Protein AF-Q7PRI3-F1 (afdb_monomer_lite)

pLDDT: mean 85.86, std 11.94, range [45.03, 97.94]

Foldseek 3Di:
DLPVQEQWADQAQFWIWGNDPDDPPPTDIDGHDPCQRGWADDDRYIDGHNDYDPPCPPDSQPNGKDQQQFAAKFADQAWQQKIWGDHAGRDTTDIDGHPPQWGADPVVRDTDHDPPRDHRWHDWDAAQDFAKAARVPAQFKIFTDPNHRRRTHIDGAFVQWGWDADPPDSYIDTAHDDPDAAWAAGRGHQQWIWGWDDDPNDIDTDIDGHPPPWGQDRVVRHTD

Secondary structure (DSSP, 8-state):
---SS-SEEEEETTEEEE--TT-TT--EEEEPPTTS-EEE--SSS-EEESSPPTTT-SSTTSS---B-SSSEEEE-SS-TTEEEEESSTTSBPEEEEPPTTEEEETTTTEEEEBTTTB------PPEEEEEEEESTT-SSEEEEEEEESSPPEEEEPPTTEEEEEPTTSS-EEEEE--SSSEEEE-SS-TTEEEEEEEETTEEEEEEEEPPTT--EETTTTEE-

Sequence (224 aa):
VCDGVKQLVCDSCSTFRVCLGTVNGQDLTIACPTDQPYCNYGATTDYCSATPIPNICTDASQNAIFTCPAIGTFPDPTNCRIYHGCSSVGQTSSIYTCPTGYVFNAVLELCALENVFSRCVTLQCSGNFVGHVRYGQSLRFYGLCDGTGQAPIMYKCPNRANFAFIAGSTFGECSYLCPAQGNYPNSNDPATYFQCFWANRRLRYNLVHCPVGLTFNSRLQYCT

Structure (mmCIF, N/CA/C/O backbone):
data_AF-Q7PRI3-F1
#
_entry.id   AF-Q7PRI3-F1
#
loop_
_atom_site.group_PDB
_atom_site.id
_atom_site.type_symbol
_atom_site.label_atom_id
_atom_site.label_alt_id
_atom_site.label_comp_id
_atom_site.label_asym_id
_atom_site.label_entity_id
_atom_site.label_seq_id
_atom_site.pdbx_PDB_ins_code
_atom_site.Cartn_x
_atom_site.Cartn_y
_atom_site.Cartn_z
_atom_site.occupancy
_atom_site.B_iso_or_equiv
_atom_site.auth_seq_id
_atom_site.auth_comp_id
_atom_site.auth_asym_id
_atom_site.auth_atom_id
_atom_site.pdbx_PDB_model_num
ATOM 1 N N . VAL A 1 1 ? -10.429 18.153 1.861 1.00 58.69 1 VAL A N 1
ATOM 2 C CA . VAL A 1 1 ? -9.175 18.682 1.271 1.00 58.69 1 VAL A CA 1
ATOM 3 C C . VAL A 1 1 ? -9.248 20.195 1.327 1.00 58.69 1 VAL A C 1
ATOM 5 O O . VAL A 1 1 ? -10.344 20.709 1.153 1.00 58.69 1 VAL A O 1
ATOM 8 N N . CYS A 1 2 ? -8.143 20.887 1.612 1.00 64.31 2 CYS A N 1
ATOM 9 C CA . CYS A 1 2 ? -8.090 22.348 1.548 1.00 64.31 2 CYS A CA 1
ATOM 10 C C . CYS A 1 2 ? -8.163 22.794 0.082 1.00 64.31 2 CYS A C 1
ATOM 12 O O . CYS A 1 2 ? -7.158 22.844 -0.618 1.00 64.31 2 CYS A O 1
ATOM 14 N N . ASP A 1 3 ? -9.377 23.043 -0.395 1.00 66.69 3 ASP A N 1
ATOM 15 C CA . ASP A 1 3 ? -9.717 23.383 -1.782 1.00 66.69 3 ASP A CA 1
ATOM 16 C C . ASP A 1 3 ? -10.049 24.875 -1.964 1.00 66.69 3 ASP A C 1
ATOM 18 O O . ASP A 1 3 ? -10.514 25.294 -3.022 1.00 66.69 3 ASP A O 1
ATOM 22 N N . GLY A 1 4 ? -9.819 25.683 -0.924 1.00 64.94 4 GLY A N 1
ATOM 23 C CA . GLY A 1 4 ? -10.171 27.103 -0.888 1.00 64.94 4 GLY A CA 1
ATOM 24 C C . GLY A 1 4 ? -11.642 27.379 -0.557 1.00 64.94 4 GLY A C 1
ATOM 25 O O . GLY A 1 4 ? -12.015 28.545 -0.458 1.00 64.94 4 GLY A O 1
ATOM 26 N N . VAL A 1 5 ? -12.465 26.342 -0.353 1.00 69.88 5 VAL A N 1
ATOM 27 C CA . VAL A 1 5 ? -13.880 26.471 0.034 1.00 69.88 5 VAL A CA 1
ATOM 28 C C . VAL A 1 5 ? -14.052 26.309 1.542 1.00 69.88 5 VAL A C 1
ATOM 30 O O . VAL A 1 5 ? -14.814 27.052 2.160 1.00 69.88 5 VAL A O 1
ATOM 33 N N . LYS A 1 6 ? -13.327 25.362 2.146 1.00 71.81 6 LYS A N 1
ATOM 34 C CA . LYS A 1 6 ? -13.359 25.107 3.593 1.00 71.81 6 LYS A CA 1
ATOM 35 C C . LYS A 1 6 ? -12.169 25.728 4.319 1.00 71.81 6 LYS A C 1
ATOM 37 O O . LYS A 1 6 ? -11.035 25.633 3.860 1.00 71.81 6 LYS A O 1
ATOM 42 N N . GLN A 1 7 ? -12.440 26.320 5.483 1.00 74.19 7 GLN A N 1
ATOM 43 C CA . GLN A 1 7 ? -11.416 26.913 6.357 1.00 74.19 7 GLN A CA 1
ATOM 44 C C . GLN A 1 7 ? -10.748 25.874 7.265 1.00 74.19 7 GLN A C 1
ATOM 46 O O . GLN A 1 7 ? -9.544 25.952 7.498 1.00 74.19 7 GLN A O 1
ATOM 51 N N . LEU A 1 8 ? -11.512 24.890 7.743 1.00 80.50 8 LEU A N 1
ATOM 52 C CA . LEU A 1 8 ? -11.016 23.726 8.469 1.00 80.50 8 LEU A CA 1
ATOM 53 C C . LEU A 1 8 ? -11.501 22.464 7.766 1.00 80.50 8 LEU A C 1
ATOM 55 O O . LEU A 1 8 ? -12.660 22.383 7.344 1.00 80.50 8 LEU A O 1
ATOM 59 N N . VAL A 1 9 ? -10.618 21.479 7.664 1.00 83.69 9 VAL A N 1
ATOM 60 C CA . VAL A 1 9 ? -10.934 20.167 7.101 1.00 83.69 9 VAL A CA 1
ATOM 61 C C . VAL A 1 9 ? -10.478 19.104 8.083 1.00 83.69 9 VAL A C 1
ATOM 63 O O . VAL A 1 9 ? -9.330 19.149 8.522 1.00 83.69 9 VAL A O 1
ATOM 66 N N . CYS A 1 10 ? -11.340 18.139 8.402 1.00 80.81 10 CYS A N 1
ATOM 67 C CA . CYS A 1 10 ? -10.948 16.994 9.212 1.00 80.81 10 CYS A CA 1
ATOM 68 C C . CYS A 1 10 ? -9.746 16.298 8.577 1.00 80.81 10 CYS A C 1
ATOM 70 O O . CYS A 1 10 ? -9.756 15.918 7.404 1.00 80.81 10 CYS A O 1
ATOM 72 N N . ASP A 1 11 ? -8.705 16.186 9.386 1.00 78.25 11 ASP A N 1
ATOM 73 C CA . ASP A 1 11 ? -7.481 15.481 9.082 1.00 78.25 11 ASP A CA 1
ATOM 74 C C . ASP A 1 11 ? -7.679 14.049 9.577 1.00 78.25 11 ASP A C 1
ATOM 76 O O . ASP A 1 11 ? -7.931 13.151 8.788 1.00 78.25 11 ASP A O 1
ATOM 80 N N . SER A 1 12 ? -7.769 13.841 10.886 1.00 74.56 12 SER A N 1
ATOM 81 C CA . SER A 1 12 ? -8.209 12.566 11.459 1.00 74.56 12 SER A CA 1
ATOM 82 C C . SER A 1 12 ? -9.596 12.679 12.095 1.00 74.56 12 SER A C 1
ATOM 84 O O . SER A 1 12 ? -10.219 13.741 12.101 1.00 74.56 12 SER A O 1
ATOM 86 N N . CYS A 1 13 ? -10.068 11.592 12.706 1.00 77.62 13 CYS A N 1
ATOM 87 C CA . CYS A 1 13 ? -11.266 11.619 13.539 1.00 77.62 13 CYS A CA 1
ATOM 88 C C . CYS A 1 13 ? -11.135 12.496 14.786 1.00 77.62 13 CYS A C 1
ATOM 90 O O . CYS A 1 13 ? -12.142 12.736 15.434 1.00 77.62 13 CYS A O 1
ATOM 92 N N . SER A 1 14 ? -9.940 12.983 15.121 1.00 82.12 14 SER A N 1
ATOM 93 C CA . SER A 1 14 ? -9.700 13.834 16.290 1.00 82.12 14 SER A CA 1
ATOM 94 C C . SER A 1 14 ? -8.846 15.059 15.993 1.00 82.12 14 SER A C 1
ATOM 96 O O . SER A 1 14 ? -8.473 15.785 16.909 1.00 82.12 14 SER A O 1
ATOM 98 N N . THR A 1 15 ? -8.531 15.322 14.725 1.00 82.31 15 THR A N 1
ATOM 99 C CA . THR A 1 15 ? -7.721 16.471 14.317 1.00 82.31 15 THR A CA 1
ATOM 100 C C . THR A 1 15 ? -8.283 17.100 13.053 1.00 82.31 15 THR A C 1
ATOM 102 O O . THR A 1 15 ? -8.839 16.414 12.200 1.00 82.31 15 THR A O 1
ATOM 105 N N . PHE A 1 16 ? -8.102 18.404 12.891 1.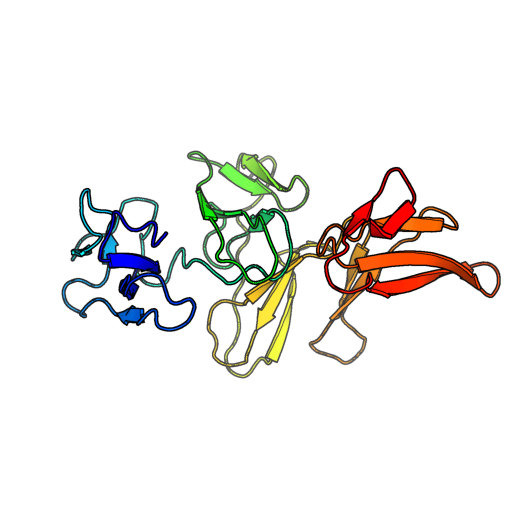00 84.62 16 PHE A N 1
ATOM 106 C CA . PHE A 1 16 ? -8.405 19.111 11.653 1.00 84.62 16 PHE A CA 1
ATOM 107 C C . PHE A 1 16 ? -7.182 19.885 11.167 1.00 84.62 16 PHE A C 1
ATOM 109 O O . PHE A 1 16 ? -6.396 20.399 11.961 1.00 84.62 16 PHE A O 1
ATOM 116 N N . ARG A 1 17 ? -7.025 19.971 9.846 1.00 83.19 17 ARG A N 1
ATOM 117 C CA . ARG A 1 17 ? -6.083 20.879 9.194 1.00 83.19 17 ARG A CA 1
ATOM 118 C C . ARG A 1 17 ? -6.737 22.243 9.026 1.00 83.19 17 ARG A C 1
ATOM 120 O O . ARG A 1 17 ? -7.862 22.345 8.531 1.00 83.19 17 ARG A O 1
ATOM 127 N N . VAL A 1 18 ? -6.012 23.284 9.419 1.00 83.69 18 VAL A N 1
ATOM 128 C CA . VAL A 1 18 ? -6.362 24.674 9.129 1.00 83.69 18 VAL A CA 1
ATOM 129 C C . VAL A 1 18 ? -5.880 25.008 7.725 1.00 83.69 18 VAL A C 1
ATOM 131 O O . VAL A 1 18 ? -4.682 24.970 7.450 1.00 83.69 18 VAL A O 1
ATOM 134 N N . CYS A 1 19 ? -6.810 25.358 6.845 1.00 73.44 19 CYS A N 1
ATOM 135 C CA . CYS A 1 19 ? -6.514 25.704 5.463 1.00 73.44 19 CYS A CA 1
ATOM 136 C C . CYS A 1 19 ? -6.043 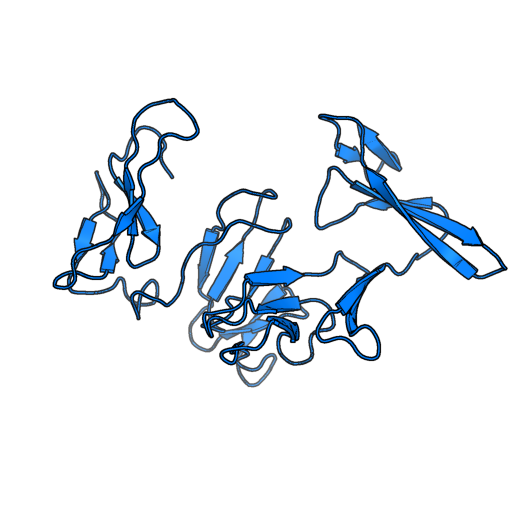27.165 5.373 1.00 73.44 19 CYS A C 1
ATOM 138 O O . CYS A 1 19 ? -6.838 28.082 5.152 1.00 73.44 19 CYS A O 1
ATOM 140 N N . LEU A 1 20 ? -4.741 27.391 5.568 1.00 68.25 20 LEU A N 1
ATOM 141 C CA . LEU A 1 20 ? -4.103 28.712 5.529 1.00 68.25 20 LEU A CA 1
ATOM 142 C C . LEU A 1 20 ? -3.599 29.060 4.115 1.00 68.25 20 LEU A C 1
ATOM 144 O O . LEU A 1 20 ? -2.401 29.135 3.871 1.00 68.25 20 LEU A O 1
ATOM 148 N N . GLY A 1 21 ? -4.510 29.323 3.173 1.00 61.19 21 GLY A N 1
ATOM 149 C CA . GLY A 1 21 ? -4.152 29.860 1.848 1.00 61.19 21 GLY A CA 1
ATOM 150 C C . GLY A 1 21 ? -3.222 28.978 0.989 1.00 61.19 21 GLY A C 1
ATOM 151 O O . GLY A 1 21 ? -2.958 27.822 1.289 1.00 61.19 21 GLY A O 1
ATOM 152 N N . THR A 1 22 ? -2.760 29.511 -0.148 1.00 52.00 22 THR A N 1
ATOM 153 C CA . THR A 1 22 ? -2.163 28.756 -1.276 1.00 52.00 22 THR A CA 1
ATOM 154 C C . THR A 1 22 ? -0.706 28.304 -1.094 1.00 52.00 22 THR A C 1
ATOM 156 O O . THR A 1 22 ? -0.036 28.009 -2.086 1.00 52.00 22 THR A O 1
ATOM 159 N N . VAL A 1 23 ? -0.171 28.267 0.129 1.00 51.00 23 VAL A N 1
ATOM 160 C CA . VAL A 1 23 ? 1.231 27.883 0.364 1.00 51.00 23 VAL A CA 1
ATOM 161 C C . VAL A 1 23 ? 1.289 26.449 0.883 1.00 51.00 23 VAL A C 1
ATOM 163 O O . VAL A 1 23 ? 0.995 26.180 2.044 1.00 51.00 23 VAL A O 1
ATOM 166 N N . ASN A 1 24 ? 1.682 25.515 0.013 1.00 47.84 24 ASN A N 1
ATOM 167 C CA . ASN A 1 24 ? 1.913 24.122 0.399 1.00 47.84 24 ASN A CA 1
ATOM 168 C C . ASN A 1 24 ? 2.932 24.052 1.551 1.00 47.84 24 ASN A C 1
ATOM 170 O O . ASN A 1 24 ? 4.074 24.482 1.388 1.00 47.84 24 ASN A O 1
ATOM 174 N N . GLY A 1 25 ? 2.527 23.474 2.687 1.00 52.16 25 GLY A N 1
ATOM 175 C CA . GLY A 1 25 ? 3.417 23.182 3.818 1.00 52.16 25 GLY A CA 1
ATOM 176 C C . GLY A 1 25 ? 3.282 24.081 5.053 1.00 52.16 25 GLY A C 1
ATOM 177 O O . GLY A 1 25 ? 4.103 23.950 5.956 1.00 52.16 25 GLY A O 1
ATOM 178 N N . GLN A 1 26 ? 2.273 24.959 5.129 1.00 54.59 26 GLN A N 1
ATOM 179 C CA . GLN A 1 26 ? 1.937 25.716 6.353 1.00 54.59 26 GLN A CA 1
ATOM 180 C C . GLN A 1 26 ? 0.641 25.255 7.042 1.00 54.59 26 GLN A C 1
ATOM 182 O O . GLN A 1 26 ? 0.174 25.916 7.970 1.00 54.59 26 GLN A O 1
ATOM 187 N N . ASP A 1 27 ? 0.071 24.125 6.624 1.00 61.50 27 ASP A N 1
ATOM 188 C CA . ASP A 1 27 ? -1.151 23.583 7.216 1.00 61.50 27 ASP A CA 1
ATOM 189 C C . ASP A 1 27 ? -0.905 23.214 8.684 1.00 61.50 27 ASP A C 1
ATOM 191 O O . ASP A 1 27 ? -0.128 22.313 9.006 1.00 61.50 27 ASP A O 1
ATOM 195 N N . LEU A 1 28 ? -1.568 23.934 9.588 1.00 71.94 28 LEU A N 1
ATOM 196 C CA . LEU A 1 28 ? -1.535 23.638 11.013 1.00 71.94 28 LEU A CA 1
ATOM 197 C C . LEU A 1 28 ? -2.549 22.532 11.305 1.00 71.94 28 LEU A C 1
ATOM 199 O O . LEU A 1 28 ? -3.743 22.711 11.059 1.00 71.94 28 LEU A O 1
ATOM 203 N N . THR A 1 29 ? -2.093 21.412 11.860 1.00 80.38 29 THR A N 1
ATOM 204 C CA . THR A 1 29 ? -2.989 20.384 12.401 1.00 80.38 29 THR A CA 1
ATOM 205 C C . THR A 1 29 ? -3.324 20.718 13.850 1.00 80.38 29 THR A C 1
ATOM 207 O O . THR A 1 29 ? -2.431 20.851 14.688 1.00 80.38 29 THR A O 1
ATOM 210 N N . ILE A 1 30 ? -4.614 20.846 14.150 1.00 84.00 30 ILE A N 1
ATOM 211 C CA . ILE A 1 30 ? -5.136 21.122 15.490 1.00 84.00 30 ILE A CA 1
ATOM 212 C C . ILE A 1 30 ? -5.931 19.908 15.966 1.00 84.00 30 ILE A C 1
ATOM 214 O O . ILE A 1 30 ? -6.735 19.355 15.216 1.00 84.00 30 ILE A O 1
ATOM 218 N N . ALA A 1 31 ? -5.706 19.494 17.213 1.00 87.81 31 ALA A N 1
ATOM 219 C CA . ALA A 1 31 ? -6.492 18.450 17.858 1.00 87.81 31 ALA A CA 1
ATOM 220 C C . ALA A 1 31 ? -7.833 18.992 18.360 1.00 87.81 31 ALA A C 1
ATOM 222 O O . ALA A 1 31 ? -7.914 20.102 18.890 1.00 87.81 31 ALA A O 1
ATOM 223 N N . CYS A 1 32 ? -8.873 18.179 18.224 1.00 86.94 32 CYS A N 1
ATOM 224 C CA . CYS A 1 32 ? -10.152 18.428 18.852 1.00 86.94 32 CYS A CA 1
ATOM 225 C C . CYS A 1 32 ? -10.016 18.390 20.382 1.00 86.94 32 CYS A C 1
ATOM 227 O O . CYS A 1 32 ? -9.230 17.603 20.921 1.00 86.94 32 CYS A O 1
ATOM 229 N N . PRO A 1 33 ? -10.755 19.253 21.097 1.00 89.25 33 PRO A N 1
ATOM 230 C CA . PRO A 1 33 ? -10.697 19.307 22.546 1.00 89.25 33 PRO A CA 1
ATOM 231 C C . PRO A 1 33 ? -11.327 18.048 23.158 1.00 89.25 33 PRO A C 1
ATOM 233 O O . PRO A 1 33 ? -12.112 17.340 22.528 1.00 89.25 33 PRO A O 1
ATOM 236 N N . THR A 1 34 ? -10.965 17.744 24.402 1.00 83.19 34 THR A N 1
ATOM 237 C CA . THR A 1 34 ? -11.316 16.474 25.059 1.00 83.19 34 THR A CA 1
ATOM 238 C C . THR A 1 34 ? -12.813 16.295 25.320 1.00 83.19 34 THR A C 1
ATOM 240 O O . THR A 1 34 ? -13.279 15.163 25.416 1.00 83.19 34 THR A O 1
ATOM 243 N N . ASP A 1 35 ? -13.571 17.383 25.424 1.00 87.19 35 ASP A N 1
ATOM 244 C CA . ASP A 1 35 ? -15.029 17.400 25.576 1.00 87.19 35 ASP A CA 1
ATOM 245 C C . ASP A 1 35 ? -15.776 17.190 24.247 1.00 87.19 35 ASP A C 1
ATOM 247 O O . ASP A 1 35 ? -16.938 16.781 24.243 1.00 87.19 35 ASP A O 1
ATOM 251 N N . GLN A 1 36 ? -15.105 17.422 23.118 1.00 90.00 36 GLN A N 1
ATOM 252 C CA . GLN A 1 36 ? -15.634 17.213 21.772 1.00 90.00 36 GLN A CA 1
ATOM 253 C C . GLN A 1 36 ? -14.592 16.513 20.895 1.00 90.00 36 GLN A C 1
ATOM 255 O O . GLN A 1 36 ? -14.087 17.110 19.948 1.00 90.00 36 GLN A O 1
ATOM 260 N N . PRO A 1 37 ? -14.240 15.252 21.193 1.00 86.00 37 PRO A N 1
ATOM 261 C CA . PRO A 1 37 ? -13.042 14.631 20.637 1.00 86.00 37 PRO A CA 1
ATOM 262 C C . PRO A 1 37 ? -13.176 14.211 19.165 1.00 86.00 37 PRO A C 1
ATOM 264 O O . PRO A 1 37 ? -12.194 13.740 18.594 1.00 86.00 37 PRO A O 1
ATOM 267 N N . TYR A 1 38 ? -14.357 14.355 18.550 1.00 85.00 38 TYR A N 1
ATOM 268 C CA . TYR A 1 38 ? -14.632 13.865 17.200 1.00 85.00 38 TYR A CA 1
ATOM 269 C C . TYR A 1 38 ? -14.675 14.987 16.169 1.00 85.00 38 TYR A C 1
ATOM 271 O O . TYR A 1 38 ? -15.473 15.909 16.293 1.00 85.00 38 TYR A O 1
ATOM 279 N N . CYS A 1 39 ? -13.881 14.887 15.109 1.00 85.88 39 CYS A N 1
ATOM 280 C CA . CYS A 1 39 ? -13.981 15.782 13.965 1.00 85.88 39 CYS A CA 1
ATOM 281 C C . CYS A 1 39 ? -15.096 15.324 13.015 1.00 85.88 39 CYS A C 1
ATOM 283 O O . CYS A 1 39 ? -15.070 14.204 12.501 1.00 85.88 39 CYS A O 1
ATOM 285 N N . ASN A 1 40 ? -16.058 16.210 12.757 1.00 85.69 40 ASN A N 1
ATOM 286 C CA . ASN A 1 40 ? -17.209 15.971 11.898 1.00 85.69 40 ASN A CA 1
ATOM 287 C C . ASN A 1 40 ? -17.195 16.890 10.665 1.00 85.69 40 ASN A C 1
ATOM 289 O O . ASN A 1 40 ? -16.765 18.045 10.720 1.00 85.69 40 ASN A O 1
ATOM 293 N N . TYR A 1 41 ? -17.738 16.395 9.547 1.00 85.12 41 TYR A N 1
ATOM 294 C CA . TYR A 1 41 ? -17.833 17.165 8.309 1.00 85.12 41 TYR A CA 1
ATOM 295 C C . TYR A 1 41 ? -18.932 18.225 8.400 1.00 85.12 41 TYR A C 1
ATOM 297 O O . TYR A 1 41 ? -20.096 17.907 8.658 1.00 85.12 41 TYR A O 1
ATOM 305 N N . GLY A 1 42 ? -18.579 19.481 8.140 1.00 74.38 42 GLY A N 1
ATOM 306 C CA . GLY A 1 42 ? -19.540 20.577 8.034 1.00 74.38 42 GLY A CA 1
ATOM 307 C C . GLY A 1 42 ? -19.674 21.105 6.608 1.00 74.38 42 GLY A C 1
ATOM 308 O O . GLY A 1 42 ? -18.904 20.754 5.710 1.00 74.38 42 GLY A O 1
ATOM 309 N N . ALA A 1 43 ? -20.693 21.935 6.381 1.00 66.62 43 ALA A N 1
ATOM 310 C CA . ALA A 1 43 ? -21.002 22.466 5.052 1.00 66.62 43 ALA A CA 1
ATOM 311 C C . ALA A 1 43 ? -20.007 23.551 4.603 1.00 66.62 43 ALA A C 1
ATOM 313 O O . ALA A 1 43 ? -19.578 23.556 3.455 1.00 66.62 43 ALA A O 1
ATOM 314 N N . THR A 1 44 ? -19.619 24.447 5.512 1.00 66.62 44 THR A N 1
ATOM 315 C CA . THR A 1 44 ? -18.704 25.575 5.246 1.00 66.62 44 THR A CA 1
ATOM 316 C C . THR A 1 44 ? -17.332 25.392 5.896 1.00 66.62 44 THR A C 1
ATOM 318 O O . THR A 1 44 ? -16.332 25.920 5.422 1.00 66.62 44 THR A O 1
ATOM 321 N N . THR A 1 45 ? -17.271 24.618 6.974 1.00 82.25 45 THR A N 1
ATOM 322 C CA . THR A 1 45 ? -16.049 24.243 7.682 1.00 82.25 45 THR A CA 1
ATOM 323 C C . THR A 1 45 ? -16.323 22.975 8.473 1.00 82.25 45 THR A C 1
ATOM 325 O O . THR A 1 45 ? -17.445 22.783 8.943 1.00 82.25 45 THR A O 1
ATOM 328 N N . ASP A 1 46 ? -15.325 22.114 8.621 1.00 88.75 46 ASP A N 1
ATOM 329 C CA . ASP A 1 46 ? -15.414 20.976 9.535 1.00 88.75 46 ASP A CA 1
ATOM 330 C C . ASP A 1 46 ? -15.282 21.454 10.994 1.00 88.75 46 ASP A C 1
ATOM 332 O O . ASP A 1 46 ? -14.831 22.578 11.243 1.00 88.75 46 ASP A O 1
ATOM 336 N N . TYR A 1 47 ? -15.750 20.650 11.952 1.00 89.31 47 TYR A N 1
ATOM 337 C CA . TYR A 1 47 ? -15.894 21.061 13.355 1.00 89.31 47 TYR A CA 1
ATOM 338 C C . TYR A 1 47 ? -15.744 19.887 14.328 1.00 89.31 47 TYR A C 1
ATOM 340 O O . TYR A 1 47 ? -15.988 18.737 13.969 1.00 89.31 47 TYR A O 1
ATOM 348 N N . CYS A 1 48 ? -15.374 20.183 15.575 1.00 91.06 48 CYS A N 1
ATOM 349 C CA . CYS A 1 48 ? -15.310 19.190 16.645 1.00 91.06 48 CYS A CA 1
ATOM 350 C C . CYS A 1 48 ? -16.691 18.945 17.270 1.00 91.06 48 CYS A C 1
ATOM 352 O O . CYS A 1 48 ? -17.519 19.848 17.365 1.00 91.06 48 CYS A O 1
ATOM 354 N N . SER A 1 49 ? -16.948 17.707 17.676 1.00 89.81 49 SER A N 1
ATOM 355 C CA . SER A 1 49 ? -18.226 17.224 18.183 1.00 89.81 49 SER A CA 1
ATOM 356 C C . SER A 1 49 ? -18.020 16.234 19.327 1.00 89.81 49 SER A C 1
ATOM 358 O O . SER A 1 49 ? -17.060 15.464 19.350 1.00 89.81 49 SER A O 1
ATOM 360 N N . ALA A 1 50 ? -18.961 16.218 20.272 1.00 87.38 50 ALA A N 1
ATOM 361 C CA . ALA A 1 50 ? -19.042 15.182 21.302 1.00 87.38 50 ALA A CA 1
ATOM 362 C C . ALA A 1 50 ? -19.560 13.845 20.744 1.00 87.38 50 ALA A C 1
ATOM 364 O O . ALA A 1 50 ? -19.339 12.792 21.339 1.00 87.38 50 ALA A O 1
ATOM 365 N N . THR A 1 51 ? -20.249 13.878 19.599 1.00 82.56 51 THR A N 1
ATOM 366 C CA . THR A 1 51 ? -20.778 12.694 18.921 1.00 82.56 51 THR A CA 1
ATOM 367 C C . THR A 1 51 ? -20.008 12.407 17.634 1.00 82.56 51 THR A C 1
ATOM 369 O O . THR A 1 51 ? -19.843 13.311 16.803 1.00 82.56 51 THR A O 1
ATOM 372 N N . PRO A 1 52 ? -19.572 11.155 17.431 1.00 73.31 52 PRO A N 1
ATOM 373 C CA . PRO A 1 52 ? -18.856 10.780 16.227 1.00 73.31 52 PRO A CA 1
ATOM 374 C C . PRO A 1 52 ? -19.764 10.733 15.006 1.00 73.31 52 PRO A C 1
ATOM 376 O O . PRO A 1 52 ? -20.957 10.439 15.123 1.00 73.31 52 PRO A O 1
ATOM 379 N N . ILE A 1 53 ? -19.186 10.897 13.813 1.00 69.06 53 ILE A N 1
ATOM 380 C CA . ILE A 1 53 ? -19.873 10.482 12.590 1.00 69.06 53 ILE A CA 1
ATOM 381 C C . ILE A 1 53 ? -20.085 8.955 12.648 1.00 69.06 53 ILE A C 1
ATOM 383 O O . ILE A 1 53 ? -19.101 8.200 12.701 1.00 69.06 53 ILE A O 1
ATOM 387 N N . PRO A 1 54 ? -21.338 8.465 12.606 1.00 57.75 54 PRO A N 1
ATOM 388 C CA . PRO A 1 54 ? -21.620 7.035 12.659 1.00 57.75 54 PRO A CA 1
ATOM 389 C C . PRO A 1 54 ? -20.900 6.285 11.534 1.00 57.75 54 PRO A C 1
ATOM 391 O O . PRO A 1 54 ? -20.986 6.673 10.372 1.00 57.75 54 PRO A O 1
ATOM 394 N N . ASN A 1 55 ? -20.211 5.193 11.876 1.00 51.88 55 ASN A N 1
ATOM 395 C CA . ASN A 1 55 ? -19.411 4.360 10.961 1.00 51.88 55 ASN A CA 1
ATOM 396 C C . ASN A 1 55 ? -18.182 5.033 10.317 1.00 51.88 55 ASN A C 1
ATOM 398 O O . ASN A 1 55 ? -17.482 4.360 9.563 1.00 51.88 55 ASN A O 1
ATOM 402 N N . ILE A 1 56 ? -17.903 6.308 10.613 1.00 57.34 56 ILE A N 1
ATOM 403 C CA . ILE A 1 56 ? -16.705 7.014 10.128 1.00 57.34 56 ILE A CA 1
ATOM 404 C C . ILE A 1 56 ? -15.744 7.335 11.267 1.00 57.34 56 ILE A C 1
ATOM 406 O O . ILE A 1 56 ? -14.551 7.253 11.041 1.00 57.34 56 ILE A O 1
ATOM 410 N N . CYS A 1 57 ? -16.210 7.616 12.484 1.00 60.09 57 CYS A N 1
ATOM 411 C CA . CYS A 1 57 ? -15.328 7.916 13.618 1.00 60.09 57 CYS A CA 1
ATOM 412 C C . CYS A 1 57 ? -15.841 7.293 14.917 1.00 60.09 57 CYS A C 1
ATOM 414 O O . CYS A 1 57 ? -15.997 7.986 15.904 1.00 60.09 57 CYS A O 1
ATOM 416 N N . THR A 1 58 ? -16.152 5.994 14.953 1.00 58.78 58 THR A N 1
ATOM 417 C CA . THR A 1 58 ? -16.736 5.349 16.155 1.00 58.78 58 THR A CA 1
ATOM 418 C C . THR A 1 58 ? -15.829 5.376 17.393 1.00 58.78 58 THR A C 1
ATOM 420 O O . THR A 1 58 ? -16.303 5.110 18.492 1.00 58.78 58 THR A O 1
ATOM 423 N N . ASP A 1 59 ? -14.555 5.718 17.202 1.00 55.22 59 ASP A N 1
ATOM 424 C CA . ASP A 1 59 ? -13.568 6.077 18.217 1.00 55.22 59 ASP A CA 1
ATOM 425 C C . ASP A 1 59 ? -12.648 7.146 17.587 1.00 55.22 59 ASP A C 1
ATOM 427 O O . ASP A 1 59 ? -12.353 7.074 16.394 1.00 55.22 59 ASP A O 1
ATOM 431 N N . ALA A 1 60 ? -12.194 8.134 18.358 1.00 45.03 60 ALA A N 1
ATOM 432 C CA . ALA A 1 60 ? -11.323 9.228 17.910 1.00 45.03 60 ALA A CA 1
ATOM 433 C C . ALA A 1 60 ? -9.966 8.736 17.343 1.00 45.03 60 ALA A C 1
ATOM 435 O O . ALA A 1 60 ? -9.283 9.468 16.621 1.00 45.03 60 ALA A O 1
ATOM 436 N N . SER A 1 61 ? -9.607 7.486 17.663 1.00 49.97 61 SER A N 1
ATOM 437 C CA . SER A 1 61 ? -8.426 6.746 17.197 1.00 49.97 61 SER A CA 1
ATOM 438 C C . SER A 1 61 ? -8.686 5.790 16.019 1.00 49.97 61 SER A C 1
ATOM 440 O O . SER A 1 61 ? -7.742 5.274 15.420 1.00 49.97 61 SER A O 1
ATOM 442 N N . GLN A 1 62 ? -9.950 5.524 15.684 1.00 51.44 62 GLN A N 1
ATOM 443 C CA . GLN A 1 62 ? -10.338 4.618 14.605 1.00 51.44 62 GLN A CA 1
ATOM 444 C C . GLN A 1 62 ? -10.556 5.436 13.334 1.00 51.44 62 GLN A C 1
ATOM 446 O O . GLN A 1 62 ? -11.237 6.457 13.368 1.00 51.44 62 GLN A O 1
ATOM 451 N N . ASN A 1 63 ? -10.038 4.945 12.205 1.00 59.31 63 ASN A N 1
ATOM 452 C CA . ASN A 1 63 ? -10.286 5.494 10.866 1.00 59.31 63 ASN A CA 1
ATOM 453 C C . ASN A 1 63 ? -9.493 6.783 10.585 1.00 59.31 63 ASN A C 1
ATOM 455 O O . ASN A 1 63 ? -9.980 7.728 9.967 1.00 59.31 63 ASN A O 1
ATOM 459 N N . ALA A 1 64 ? -8.240 6.818 11.037 1.00 65.38 64 ALA A N 1
ATOM 460 C CA . ALA A 1 64 ? -7.312 7.874 10.668 1.00 65.38 64 ALA A CA 1
ATOM 461 C C . ALA A 1 64 ? -6.895 7.724 9.197 1.00 65.38 64 ALA A C 1
ATOM 463 O O . ALA A 1 64 ? -6.504 6.643 8.751 1.00 65.38 64 ALA A O 1
ATOM 464 N N . ILE A 1 65 ? -6.943 8.824 8.445 1.00 69.00 65 ILE A N 1
ATOM 465 C CA . ILE A 1 65 ? -6.214 8.911 7.179 1.00 69.00 65 ILE A CA 1
ATOM 466 C C . ILE A 1 65 ? -4.722 8.683 7.438 1.00 69.00 65 ILE A C 1
ATOM 468 O O . ILE A 1 65 ? -4.203 8.993 8.513 1.00 69.00 65 ILE A O 1
ATOM 472 N N . PHE A 1 66 ? -4.011 8.196 6.431 1.00 73.25 66 PHE A N 1
ATOM 473 C CA . PHE A 1 66 ? -2.562 8.071 6.509 1.00 73.25 66 PHE A CA 1
ATOM 474 C C . PHE A 1 66 ? -1.892 8.560 5.232 1.00 73.25 66 PHE A C 1
ATOM 476 O O . PHE A 1 66 ? -2.516 8.709 4.178 1.00 73.25 66 PHE A O 1
ATOM 483 N N . THR A 1 67 ? -0.590 8.807 5.332 1.00 79.50 67 THR A N 1
ATOM 484 C CA . THR A 1 67 ? 0.248 9.127 4.178 1.00 79.50 67 THR A CA 1
ATOM 485 C C . THR A 1 67 ? 0.499 7.868 3.362 1.00 79.50 67 THR A C 1
ATOM 487 O O . THR A 1 67 ? 1.177 6.949 3.815 1.00 79.50 67 THR A O 1
ATOM 490 N N . CYS A 1 68 ? -0.047 7.832 2.154 1.00 83.25 68 CYS A N 1
ATOM 491 C CA . CYS A 1 68 ? 0.010 6.721 1.223 1.00 83.25 68 CYS A CA 1
ATOM 492 C C . CYS A 1 68 ? 1.452 6.270 0.947 1.00 83.25 68 CYS A C 1
ATOM 494 O O . CYS A 1 68 ? 2.203 6.996 0.290 1.00 83.25 68 CYS A O 1
ATOM 496 N N . PRO A 1 69 ? 1.847 5.058 1.377 1.00 82.44 69 PRO A N 1
ATOM 497 C CA . PRO A 1 69 ? 3.192 4.548 1.132 1.00 82.44 69 PRO A CA 1
ATOM 498 C C . PRO A 1 69 ? 3.343 3.948 -0.269 1.00 82.44 69 PRO A C 1
ATOM 500 O O . PRO A 1 69 ? 4.458 3.711 -0.723 1.00 82.44 69 PRO A O 1
ATOM 503 N N . ALA A 1 70 ? 2.228 3.675 -0.950 1.00 88.75 70 ALA A N 1
ATOM 504 C CA . ALA A 1 70 ? 2.180 3.201 -2.324 1.00 88.75 70 ALA A CA 1
ATOM 505 C C . ALA A 1 70 ? 0.807 3.514 -2.948 1.00 88.75 70 ALA A C 1
ATOM 507 O O . ALA A 1 70 ? -0.159 3.789 -2.237 1.00 88.75 70 ALA A O 1
ATOM 508 N N . ILE A 1 71 ? 0.705 3.446 -4.275 1.00 89.00 71 ILE A N 1
ATOM 509 C CA . ILE A 1 71 ? -0.564 3.612 -4.999 1.00 89.00 71 ILE A CA 1
ATOM 510 C C . ILE A 1 71 ? -1.450 2.370 -4.852 1.00 89.00 71 ILE A C 1
ATOM 512 O O . ILE A 1 71 ? -0.984 1.237 -4.973 1.00 89.00 71 ILE A O 1
ATOM 516 N N . GLY A 1 72 ? -2.753 2.578 -4.665 1.00 92.50 72 GLY A N 1
ATOM 517 C CA . GLY A 1 72 ? -3.821 1.577 -4.712 1.00 92.50 72 GLY A CA 1
ATOM 518 C C . GLY A 1 72 ? -4.563 1.421 -3.386 1.00 92.50 72 GLY A C 1
ATOM 519 O O . GLY A 1 72 ? -4.626 2.361 -2.601 1.00 92.50 72 GLY A O 1
ATOM 520 N N . THR A 1 73 ? -5.148 0.247 -3.152 1.00 95.06 73 THR A N 1
ATOM 521 C CA . THR A 1 73 ? -6.005 0.007 -1.982 1.00 95.06 73 THR A CA 1
ATOM 522 C C . THR A 1 73 ? -5.234 -0.621 -0.824 1.00 95.06 73 THR A C 1
ATOM 524 O O . THR A 1 73 ? -4.389 -1.485 -1.057 1.00 95.06 73 THR A O 1
ATOM 527 N N . PHE A 1 74 ? -5.542 -0.219 0.410 1.00 95.19 74 PHE A N 1
ATOM 528 C CA . PHE A 1 74 ? -4.955 -0.744 1.646 1.00 95.19 74 PHE A CA 1
ATOM 529 C C . PHE A 1 74 ? -6.053 -1.066 2.662 1.00 95.19 74 PHE A C 1
ATOM 531 O O . PHE A 1 74 ? -6.981 -0.273 2.796 1.00 95.19 74 PHE A O 1
ATOM 538 N N . PRO A 1 75 ? -5.972 -2.181 3.402 1.00 95.38 75 PRO A N 1
ATOM 539 C CA . PRO A 1 75 ? -6.848 -2.381 4.546 1.00 95.38 75 PRO A CA 1
ATOM 540 C C . PRO A 1 75 ? -6.525 -1.375 5.645 1.00 95.38 75 PRO A C 1
ATOM 542 O O . PRO A 1 75 ? -5.370 -0.983 5.811 1.00 95.38 75 PRO A O 1
ATOM 545 N N . ASP A 1 76 ? -7.531 -1.009 6.426 1.00 93.12 76 ASP A N 1
ATOM 546 C CA . ASP A 1 76 ? -7.296 -0.335 7.695 1.00 93.12 76 ASP A CA 1
ATOM 547 C C . ASP A 1 76 ? -6.712 -1.325 8.730 1.00 93.12 76 ASP A C 1
ATOM 549 O O . ASP A 1 76 ? -7.147 -2.485 8.793 1.00 93.12 76 ASP A O 1
ATOM 553 N N . PRO A 1 77 ? -5.698 -0.921 9.519 1.00 91.56 77 PRO A N 1
ATOM 554 C CA . PRO A 1 77 ? -5.056 -1.816 10.473 1.00 91.56 77 PRO A CA 1
ATOM 555 C C . PRO A 1 77 ? -5.938 -2.149 11.680 1.00 91.56 77 PRO A C 1
ATOM 557 O O . PRO A 1 77 ? -5.747 -3.206 12.273 1.00 91.56 77 PRO A O 1
ATOM 560 N N . THR A 1 78 ? -6.891 -1.302 12.069 1.00 88.50 78 THR A N 1
ATOM 561 C CA . THR A 1 78 ? -7.679 -1.481 13.299 1.00 88.50 78 THR A CA 1
ATOM 562 C C . THR A 1 78 ? -9.157 -1.748 13.034 1.00 88.50 78 THR A C 1
ATOM 564 O O . THR A 1 78 ? -9.829 -2.288 13.913 1.00 88.50 78 THR A O 1
ATOM 567 N N . ASN A 1 79 ? -9.640 -1.487 11.817 1.00 90.12 79 ASN A N 1
ATOM 568 C CA . ASN A 1 79 ? -11.022 -1.710 11.413 1.00 90.12 79 ASN A CA 1
ATOM 569 C C . ASN A 1 79 ? -11.134 -2.485 10.090 1.00 90.12 79 ASN A C 1
ATOM 571 O O . ASN A 1 79 ? -11.092 -1.930 8.997 1.00 90.12 79 ASN A O 1
ATOM 575 N N . CYS A 1 80 ? -11.398 -3.788 10.169 1.00 92.75 80 CYS A N 1
ATOM 576 C CA . CYS A 1 80 ? -11.491 -4.663 8.994 1.00 92.75 80 CYS A CA 1
ATOM 577 C C . CYS A 1 80 ? -12.634 -4.333 8.012 1.00 92.75 80 CYS A C 1
ATOM 579 O O . CYS A 1 80 ? -12.698 -4.921 6.930 1.00 92.75 80 CYS A O 1
ATOM 581 N N . ARG A 1 81 ? -13.561 -3.434 8.369 1.00 93.50 81 ARG A N 1
ATOM 582 C CA . ARG A 1 81 ? -14.626 -2.957 7.474 1.00 93.50 81 ARG A CA 1
ATOM 583 C C . ARG A 1 81 ? -14.210 -1.724 6.686 1.00 93.50 81 ARG A C 1
ATOM 585 O O . ARG A 1 81 ? -14.988 -1.271 5.852 1.00 93.50 81 ARG A O 1
ATOM 592 N N . ILE A 1 82 ? -13.022 -1.185 6.934 1.00 90.38 82 ILE A N 1
ATOM 593 C CA . ILE A 1 82 ? -12.518 0.009 6.273 1.00 90.38 82 ILE A CA 1
ATOM 594 C C . ILE A 1 82 ? -11.319 -0.334 5.409 1.00 90.38 82 ILE A C 1
ATOM 596 O O . ILE A 1 82 ? -10.495 -1.197 5.720 1.00 90.38 82 ILE A O 1
ATOM 600 N N . TYR A 1 83 ? -11.253 0.358 4.284 1.00 94.31 83 TYR A N 1
ATOM 601 C CA . TYR A 1 83 ? -10.105 0.350 3.408 1.00 94.31 83 TYR A CA 1
ATOM 602 C C . TYR A 1 83 ? -9.811 1.763 2.922 1.00 94.31 83 TYR A C 1
ATOM 604 O O . TYR A 1 83 ? -10.664 2.651 2.912 1.00 94.31 83 TYR A O 1
ATOM 612 N N . HIS A 1 84 ? -8.572 1.952 2.509 1.00 93.25 84 HIS A N 1
ATOM 613 C CA . HIS A 1 84 ? -7.990 3.226 2.152 1.00 93.25 84 HIS A CA 1
ATOM 614 C C . HIS A 1 84 ? -7.594 3.204 0.685 1.00 93.25 84 HIS A C 1
ATOM 616 O O . HIS A 1 84 ? -6.912 2.282 0.237 1.00 93.25 84 HIS A O 1
ATOM 622 N N . GLY A 1 85 ? -8.025 4.209 -0.068 1.00 93.38 85 GLY A N 1
ATOM 623 C CA . GLY A 1 85 ? -7.604 4.433 -1.446 1.00 93.38 85 GLY A CA 1
ATOM 624 C C . GLY A 1 85 ? -6.472 5.450 -1.514 1.00 93.38 85 GLY A C 1
ATOM 625 O O . GLY A 1 85 ? -6.589 6.553 -0.983 1.00 93.38 85 GLY A O 1
ATOM 626 N N . CYS A 1 86 ? -5.398 5.087 -2.207 1.00 90.25 86 CYS A N 1
ATOM 627 C CA . CYS A 1 86 ? -4.228 5.925 -2.429 1.00 90.25 86 CYS A CA 1
ATOM 628 C C . CYS A 1 86 ? -4.022 6.171 -3.921 1.00 90.25 86 CYS A C 1
ATOM 630 O O . CYS A 1 86 ? -3.704 5.247 -4.670 1.00 90.25 86 CYS A O 1
ATOM 632 N N . SER A 1 87 ? -4.188 7.418 -4.358 1.00 89.31 87 SER A N 1
ATOM 633 C CA . SER A 1 87 ? -4.002 7.821 -5.759 1.00 89.31 87 SER A CA 1
ATOM 634 C C . SER A 1 87 ? -2.547 8.145 -6.105 1.00 89.31 87 SER A C 1
ATOM 636 O O . SER A 1 87 ? -2.153 7.998 -7.258 1.00 89.31 87 SER A O 1
ATOM 638 N N . SER A 1 88 ? -1.745 8.561 -5.121 1.00 80.88 88 SER A N 1
ATOM 639 C CA . SER A 1 88 ? -0.326 8.883 -5.282 1.00 80.88 88 SER A CA 1
ATOM 640 C C . SER A 1 88 ? 0.455 8.587 -4.000 1.00 80.88 88 SER A C 1
ATOM 642 O O . SER A 1 88 ? -0.105 8.604 -2.902 1.00 80.88 88 SER A O 1
ATOM 644 N N . VAL A 1 89 ? 1.754 8.324 -4.142 1.00 78.62 89 VAL A N 1
ATOM 645 C CA . VAL A 1 89 ? 2.676 8.137 -3.014 1.00 78.62 89 VAL A CA 1
ATOM 646 C C . VAL A 1 89 ? 2.885 9.472 -2.296 1.00 78.62 89 VAL A C 1
ATOM 648 O O . VAL A 1 89 ? 3.013 10.516 -2.933 1.00 78.62 89 VAL A O 1
ATOM 651 N N . GLY A 1 90 ? 2.901 9.456 -0.964 1.00 74.69 90 GLY A N 1
ATOM 652 C CA . GLY A 1 90 ? 3.103 10.649 -0.137 1.00 74.69 90 GLY A CA 1
ATOM 653 C C . GLY A 1 90 ? 1.868 11.544 0.017 1.00 74.69 90 GLY A C 1
ATOM 654 O O . GLY A 1 90 ? 1.915 12.511 0.772 1.00 74.69 90 GLY A O 1
ATOM 655 N N . GLN A 1 91 ? 0.761 11.232 -0.661 1.00 79.94 91 GLN A N 1
ATOM 656 C CA . GLN A 1 91 ? -0.521 11.911 -0.465 1.00 79.94 91 GLN A CA 1
ATOM 657 C C . GLN A 1 91 ? -1.319 11.284 0.676 1.00 79.94 91 GLN A C 1
ATOM 659 O O . GLN A 1 91 ? -1.023 10.188 1.139 1.00 79.94 91 GLN A O 1
ATOM 664 N N . THR A 1 92 ? -2.348 11.982 1.132 1.00 79.19 92 THR A N 1
ATOM 665 C CA . THR A 1 92 ? -3.284 11.467 2.132 1.00 79.19 92 THR A CA 1
ATOM 666 C C . THR A 1 92 ? -4.249 10.443 1.521 1.00 79.19 92 THR A C 1
ATOM 668 O O . THR A 1 92 ? -4.715 10.623 0.394 1.00 79.19 92 THR A O 1
ATOM 671 N N . SER A 1 93 ? -4.565 9.379 2.264 1.00 84.50 93 SER A N 1
ATOM 672 C CA . SER A 1 93 ? -5.533 8.362 1.848 1.00 84.50 93 SER A CA 1
ATOM 673 C C . SER A 1 93 ? -6.983 8.863 1.844 1.00 84.50 93 SER A C 1
ATOM 675 O O . SER A 1 93 ? -7.366 9.769 2.580 1.00 84.50 93 SER A O 1
ATOM 677 N N . SER A 1 94 ? -7.817 8.241 1.009 1.00 83.25 94 SER A N 1
ATOM 678 C CA . SER A 1 94 ? -9.280 8.359 1.067 1.00 83.25 94 SER A CA 1
ATOM 679 C C . SER A 1 94 ? -9.872 7.158 1.794 1.00 83.25 94 SER A C 1
ATOM 681 O O . SER A 1 94 ? -9.492 6.028 1.501 1.00 83.25 94 SER A O 1
ATOM 683 N N . ILE A 1 95 ? -10.813 7.388 2.707 1.00 82.62 95 ILE A N 1
ATOM 684 C CA . ILE A 1 95 ? -11.426 6.340 3.533 1.00 82.62 95 ILE A CA 1
ATOM 685 C C . ILE A 1 95 ? -12.690 5.811 2.859 1.00 82.62 95 ILE A C 1
ATOM 687 O O . ILE A 1 95 ? -13.528 6.581 2.390 1.00 82.62 95 ILE A O 1
ATOM 691 N N . TYR A 1 96 ? -12.850 4.492 2.864 1.00 86.56 96 TYR A N 1
ATOM 692 C CA . TYR A 1 96 ? -14.036 3.807 2.373 1.00 86.56 96 TYR A CA 1
ATOM 693 C C . TYR A 1 96 ? -14.492 2.747 3.368 1.00 86.56 96 TYR A C 1
ATOM 695 O O . TYR A 1 96 ? -13.678 2.056 3.978 1.00 86.56 96 TYR A O 1
ATOM 703 N N . THR A 1 97 ? -15.806 2.571 3.480 1.00 87.50 97 THR A N 1
ATOM 704 C CA . THR A 1 97 ? -16.417 1.595 4.384 1.00 87.50 97 THR A CA 1
ATOM 705 C C . THR A 1 97 ? -17.138 0.521 3.583 1.00 87.50 97 THR A C 1
ATOM 707 O O . THR A 1 97 ? -17.937 0.812 2.693 1.00 87.50 97 THR A O 1
ATOM 710 N N . CYS A 1 98 ? -16.888 -0.738 3.921 1.00 88.00 98 CYS A N 1
ATOM 711 C CA . CYS A 1 98 ? -17.604 -1.865 3.358 1.00 88.00 98 CYS A CA 1
ATOM 712 C C . CYS A 1 98 ? -19.087 -1.859 3.768 1.00 88.00 98 CYS A C 1
ATOM 714 O O . CYS A 1 98 ? -19.423 -1.446 4.883 1.00 88.00 98 CYS A O 1
ATOM 716 N N . PRO A 1 99 ? -19.992 -2.378 2.916 1.00 89.94 99 PRO A N 1
ATOM 717 C CA . PRO A 1 99 ? -21.396 -2.571 3.274 1.00 89.94 99 PRO A CA 1
ATOM 718 C C . PRO A 1 99 ? -21.579 -3.433 4.530 1.00 89.94 99 PRO A C 1
ATOM 720 O O . PRO A 1 99 ? -20.686 -4.187 4.931 1.00 89.94 99 PRO A O 1
ATOM 723 N N . THR A 1 100 ? -22.738 -3.331 5.181 1.00 84.12 100 THR A N 1
ATOM 724 C CA . THR A 1 100 ? -23.078 -4.141 6.368 1.00 84.12 100 THR A CA 1
ATOM 725 C C . THR A 1 100 ? -22.940 -5.636 6.083 1.00 84.12 100 THR A C 1
ATOM 727 O O . THR A 1 100 ? -23.463 -6.124 5.087 1.00 84.12 100 THR A O 1
ATOM 730 N N . GLY A 1 101 ? -22.216 -6.355 6.950 1.00 83.19 101 GLY A N 1
ATOM 731 C CA . GLY A 1 101 ? -21.903 -7.782 6.785 1.00 83.19 101 GLY A CA 1
ATOM 732 C C . GLY A 1 101 ? -20.701 -8.090 5.882 1.00 83.19 101 GLY A C 1
ATOM 733 O O . GLY A 1 101 ? -20.420 -9.258 5.624 1.00 83.19 101 GLY A O 1
ATOM 734 N N . TYR A 1 102 ? -19.991 -7.070 5.391 1.00 95.38 102 TYR A N 1
ATOM 735 C CA . TYR A 1 102 ? -18.794 -7.221 4.563 1.00 95.38 102 TYR A CA 1
ATOM 736 C C . TYR A 1 102 ? -17.558 -6.676 5.281 1.00 95.38 102 TYR A C 1
ATOM 738 O O . TYR A 1 102 ? -17.630 -5.685 6.015 1.00 95.38 102 TYR A O 1
ATOM 746 N N . VAL A 1 103 ? -16.420 -7.307 4.999 1.00 96.94 103 VAL A N 1
ATOM 747 C CA . VAL A 1 103 ? -15.077 -6.925 5.457 1.00 96.94 103 VAL A CA 1
ATOM 748 C C . VAL A 1 103 ? -14.122 -6.881 4.267 1.00 96.94 103 VAL A C 1
ATOM 750 O O . VAL A 1 103 ? -14.385 -7.488 3.223 1.00 96.94 103 VAL A O 1
ATOM 753 N N . PHE A 1 104 ? -13.006 -6.172 4.400 1.00 96.56 104 PHE A N 1
ATOM 754 C CA . PHE A 1 104 ? -11.997 -6.119 3.352 1.00 96.56 104 PHE A CA 1
ATOM 755 C C . PHE A 1 104 ? -11.398 -7.510 3.097 1.00 96.56 104 PHE A C 1
ATOM 757 O O . PHE A 1 104 ? -11.029 -8.246 4.015 1.00 96.56 104 PHE A O 1
ATOM 764 N N . ASN A 1 105 ? -11.297 -7.887 1.826 1.00 96.56 105 ASN A N 1
ATOM 765 C CA . ASN A 1 105 ? -10.603 -9.083 1.383 1.00 96.56 105 ASN A CA 1
ATOM 766 C C . ASN A 1 105 ? -9.265 -8.679 0.758 1.00 96.56 105 ASN A C 1
ATOM 768 O O . ASN A 1 105 ? -9.222 -8.130 -0.338 1.00 96.56 105 ASN A O 1
ATOM 772 N N . ALA A 1 106 ? -8.165 -9.004 1.434 1.00 94.38 106 ALA A N 1
ATOM 773 C CA . ALA A 1 106 ? -6.817 -8.636 1.003 1.00 94.38 106 ALA A CA 1
ATOM 774 C C . ALA A 1 106 ? -6.302 -9.395 -0.236 1.00 94.38 106 ALA A C 1
ATOM 776 O O . ALA A 1 106 ? -5.266 -9.030 -0.783 1.00 94.38 106 ALA A O 1
ATOM 777 N N . VAL A 1 107 ? -6.980 -10.462 -0.670 1.00 92.69 107 VAL A N 1
ATOM 778 C CA . VAL A 1 107 ? -6.643 -11.188 -1.906 1.00 92.69 107 VAL A CA 1
ATOM 779 C C . VAL A 1 107 ? -7.312 -10.530 -3.110 1.00 92.69 107 VAL A C 1
ATOM 781 O O . VAL A 1 107 ? -6.688 -10.397 -4.158 1.00 92.69 107 VAL A O 1
ATOM 784 N N . LEU A 1 108 ? -8.571 -10.115 -2.952 1.00 93.31 108 LEU A N 1
ATOM 785 C CA . LEU A 1 108 ? -9.368 -9.492 -4.011 1.00 93.31 108 LEU A CA 1
ATOM 786 C C . LEU A 1 108 ? -9.268 -7.956 -4.027 1.00 93.31 108 LEU A C 1
ATOM 788 O O . LEU A 1 108 ? -9.689 -7.337 -4.997 1.00 93.31 108 LEU A O 1
ATOM 792 N N . GLU A 1 109 ? -8.732 -7.353 -2.962 1.00 94.44 109 GLU A N 1
ATOM 793 C CA . GLU A 1 109 ? -8.650 -5.901 -2.735 1.00 94.44 109 GLU A CA 1
ATOM 794 C C . GLU A 1 109 ? -10.012 -5.186 -2.793 1.00 94.44 109 GLU A C 1
ATOM 796 O O . GLU A 1 109 ? -10.132 -4.062 -3.277 1.00 94.44 109 GLU A O 1
ATOM 801 N N . LEU A 1 110 ? -11.051 -5.847 -2.278 1.00 95.12 110 LEU A N 1
ATOM 802 C CA . LEU A 1 110 ? -12.431 -5.360 -2.263 1.00 95.12 110 LEU A CA 1
ATOM 803 C C . LEU A 1 110 ? -13.198 -5.894 -1.051 1.00 95.12 110 LEU A C 1
ATOM 805 O O . LEU A 1 110 ? -12.738 -6.797 -0.351 1.00 95.12 110 LEU A O 1
ATOM 809 N N . CYS A 1 111 ? -14.388 -5.352 -0.811 1.00 96.62 111 CYS A N 1
ATOM 810 C CA . CYS A 1 111 ? -15.282 -5.830 0.238 1.00 96.62 111 CYS A CA 1
ATOM 811 C C . CYS A 1 111 ? -15.874 -7.198 -0.116 1.00 96.62 111 CYS A C 1
ATOM 813 O O . CYS A 1 111 ? -16.488 -7.358 -1.169 1.00 96.62 111 CYS A O 1
ATOM 815 N N . ALA A 1 112 ? -15.749 -8.167 0.788 1.00 97.06 112 ALA A N 1
ATOM 816 C CA . ALA A 1 112 ? -16.313 -9.503 0.631 1.00 97.06 112 ALA A CA 1
ATOM 817 C C . ALA A 1 112 ? -17.149 -9.896 1.855 1.00 97.06 112 ALA A C 1
ATOM 819 O O . ALA A 1 112 ? -16.912 -9.405 2.960 1.00 97.06 112 ALA A O 1
ATOM 820 N N . LEU A 1 113 ? -18.134 -10.774 1.642 1.00 96.50 113 LEU A N 1
ATOM 821 C CA . LEU A 1 113 ? -19.051 -11.213 2.693 1.00 96.50 113 LEU A CA 1
ATOM 822 C C . LEU A 1 113 ? -18.269 -11.877 3.833 1.00 96.50 113 LEU A C 1
ATOM 824 O O . LEU A 1 113 ? -17.480 -12.807 3.608 1.00 96.50 113 LEU A O 1
ATOM 828 N N . GLU A 1 114 ? -18.485 -11.379 5.045 1.00 96.12 114 GLU A N 1
ATOM 829 C CA . GLU A 1 114 ? -17.771 -11.828 6.230 1.00 96.12 114 GLU A CA 1
ATOM 830 C C . GLU A 1 114 ? -18.112 -13.288 6.561 1.00 96.12 114 GLU A C 1
ATOM 832 O O . GLU A 1 114 ? -19.246 -13.735 6.408 1.00 96.12 114 GLU A O 1
ATOM 837 N N . ASN A 1 115 ? -17.107 -14.049 6.996 1.00 94.25 115 ASN A N 1
ATOM 838 C CA . ASN A 1 115 ? -17.173 -15.470 7.354 1.00 94.25 115 ASN A CA 1
ATOM 839 C C . ASN A 1 115 ? -17.530 -16.431 6.208 1.00 94.25 115 ASN A C 1
ATOM 841 O O . ASN A 1 115 ? -17.543 -17.641 6.420 1.00 94.25 115 ASN A O 1
ATOM 845 N N . VAL A 1 116 ? -17.733 -15.916 4.992 1.00 94.75 116 VAL A N 1
ATOM 846 C CA . VAL A 1 116 ? -17.944 -16.714 3.776 1.00 94.75 116 VAL A CA 1
ATOM 847 C C . VAL A 1 116 ? -16.747 -16.586 2.840 1.00 94.75 116 VAL A C 1
ATOM 849 O O . VAL A 1 116 ? -16.136 -17.587 2.475 1.00 94.75 116 VAL A O 1
ATOM 852 N N . PHE A 1 117 ? -16.376 -15.352 2.488 1.00 94.19 117 PHE A N 1
ATOM 853 C CA . PHE A 1 117 ? -15.299 -15.075 1.531 1.00 94.19 117 PHE A CA 1
ATOM 854 C C . PHE A 1 117 ? -14.098 -14.364 2.152 1.00 94.19 117 PHE A C 1
ATOM 856 O O . PHE A 1 117 ? -13.015 -14.371 1.571 1.00 94.19 117 PHE A O 1
ATOM 863 N N . SER A 1 118 ? -14.268 -13.730 3.310 1.00 95.38 118 SER A N 1
ATOM 864 C CA . SER A 1 118 ? -13.179 -13.119 4.073 1.00 95.38 118 SER A CA 1
ATOM 865 C C . SER A 1 118 ? -13.505 -13.153 5.562 1.00 95.38 118 SER A C 1
ATOM 867 O O . SER A 1 118 ? -14.670 -13.226 5.946 1.00 95.38 118 SER A O 1
ATOM 869 N N . ARG A 1 119 ? -12.482 -13.105 6.412 1.00 94.56 119 ARG A N 1
ATOM 870 C CA . ARG A 1 119 ? -12.645 -12.906 7.858 1.00 94.56 119 ARG A CA 1
ATOM 871 C C . ARG A 1 119 ? -12.214 -11.493 8.210 1.00 94.56 119 ARG A C 1
ATOM 873 O O . ARG A 1 119 ? -11.362 -10.930 7.527 1.00 94.56 119 ARG A O 1
ATOM 880 N N . CYS A 1 120 ? -12.775 -10.941 9.279 1.00 93.88 120 CYS A N 1
ATOM 881 C CA . CYS A 1 120 ? -12.279 -9.694 9.836 1.00 93.88 120 CYS A CA 1
ATOM 882 C C . CYS A 1 120 ? -10.812 -9.869 10.261 1.00 93.88 120 CYS A C 1
ATOM 884 O O . CYS A 1 120 ? -10.499 -10.720 11.095 1.00 93.88 120 CYS A O 1
ATOM 886 N N . VAL A 1 121 ? -9.911 -9.096 9.654 1.00 95.38 121 VAL A N 1
ATOM 887 C CA . VAL A 1 121 ? -8.483 -9.080 9.984 1.00 95.38 121 VAL A CA 1
ATOM 888 C C . VAL A 1 121 ? -8.109 -7.678 10.435 1.00 95.38 121 VAL A C 1
ATOM 890 O O . VAL A 1 121 ? -8.378 -6.696 9.746 1.00 95.38 121 VAL A O 1
ATOM 893 N N . THR A 1 122 ? -7.467 -7.603 11.591 1.00 92.25 122 THR A N 1
ATOM 894 C CA . THR A 1 122 ? -6.851 -6.394 12.130 1.00 92.25 122 THR A CA 1
ATOM 895 C C . THR A 1 122 ? -5.415 -6.714 12.525 1.00 92.25 122 THR A C 1
ATOM 897 O O . THR A 1 122 ? -5.010 -7.877 12.621 1.00 92.25 122 THR A O 1
ATOM 900 N N . LEU A 1 123 ? -4.625 -5.670 12.714 1.00 90.38 123 LEU A N 1
ATOM 901 C CA . LEU A 1 123 ? -3.263 -5.729 13.197 1.00 90.38 123 LEU A CA 1
ATOM 902 C C . LEU A 1 123 ? -3.176 -5.060 14.555 1.00 90.38 123 LEU A C 1
ATOM 904 O O . LEU A 1 123 ? -3.887 -4.100 14.843 1.00 90.38 123 LEU A O 1
ATOM 908 N N . GLN A 1 124 ? -2.275 -5.569 15.380 1.00 86.62 124 GLN A N 1
ATOM 909 C CA . GLN A 1 124 ? -1.961 -5.020 16.688 1.00 86.62 124 GLN A CA 1
ATOM 910 C C . GLN A 1 124 ? -0.442 -5.002 16.824 1.00 86.62 124 GLN A C 1
ATOM 912 O O . GLN A 1 124 ? 0.218 -5.992 16.497 1.00 86.62 124 GLN A O 1
ATOM 917 N N . CYS A 1 125 ? 0.101 -3.882 17.287 1.00 87.75 125 CYS A N 1
ATOM 918 C CA . CYS A 1 125 ? 1.511 -3.768 17.622 1.00 87.75 125 CYS A CA 1
ATOM 919 C C . CYS A 1 125 ? 1.685 -3.885 19.130 1.00 87.75 125 CYS A C 1
ATOM 921 O O . CYS A 1 125 ? 0.959 -3.264 19.902 1.00 87.75 125 CYS A O 1
ATOM 923 N N . SER A 1 126 ? 2.685 -4.651 19.551 1.00 89.88 126 SER A N 1
ATOM 924 C CA . SER A 1 126 ? 3.112 -4.656 20.947 1.00 89.88 126 SER A CA 1
ATOM 925 C C . SER A 1 126 ? 4.032 -3.467 21.220 1.00 89.88 126 SER A C 1
ATOM 927 O O . SER A 1 126 ? 4.849 -3.095 20.374 1.00 89.88 126 SER A O 1
ATOM 929 N N . GLY A 1 127 ? 3.956 -2.904 22.427 1.00 88.50 127 GLY A N 1
ATOM 930 C CA . GLY A 1 127 ? 4.974 -1.968 22.905 1.00 88.50 127 GLY A CA 1
ATOM 931 C C . GLY A 1 127 ? 6.368 -2.607 22.868 1.00 88.50 127 GLY A C 1
ATOM 932 O O . GLY A 1 127 ? 6.516 -3.807 23.101 1.00 88.50 127 GLY A O 1
ATOM 933 N N . ASN A 1 128 ? 7.385 -1.808 22.553 1.00 90.31 128 ASN A N 1
ATOM 934 C CA . ASN A 1 128 ? 8.781 -2.206 22.332 1.00 90.31 128 ASN A CA 1
ATOM 935 C C . ASN A 1 128 ? 9.023 -3.172 21.154 1.00 90.31 128 ASN A C 1
ATOM 937 O O . ASN A 1 128 ? 10.151 -3.626 20.966 1.00 90.31 128 ASN A O 1
ATOM 941 N N . PHE A 1 129 ? 8.008 -3.481 20.340 1.00 91.50 129 PHE A N 1
ATOM 942 C CA . PHE A 1 129 ? 8.194 -4.239 19.106 1.00 91.50 129 PHE A CA 1
ATOM 943 C C . PHE A 1 129 ? 8.365 -3.298 17.910 1.00 91.50 129 PHE A C 1
ATOM 945 O O . PHE A 1 129 ? 7.414 -2.647 17.474 1.00 91.50 129 PHE A O 1
ATOM 952 N N . VAL A 1 130 ? 9.580 -3.273 17.361 1.00 88.69 130 VAL A N 1
ATOM 953 C CA . VAL A 1 130 ? 9.894 -2.591 16.102 1.00 88.69 130 VAL A CA 1
ATOM 954 C C . VAL A 1 130 ? 10.116 -3.640 15.020 1.00 88.69 130 VAL A C 1
ATOM 956 O O . VAL A 1 130 ? 10.982 -4.512 15.143 1.00 88.69 130 VAL A O 1
ATOM 959 N N . GLY A 1 131 ? 9.327 -3.572 13.955 1.00 87.94 131 GLY A N 1
ATOM 960 C CA . GLY A 1 131 ? 9.403 -4.537 12.866 1.00 87.94 131 GLY A CA 1
ATOM 961 C C . GLY A 1 131 ? 8.093 -4.682 12.114 1.00 87.94 131 GLY A C 1
ATOM 962 O O . GLY A 1 131 ? 7.125 -3.964 12.361 1.00 87.94 131 GLY A O 1
ATOM 963 N N . HIS A 1 132 ? 8.061 -5.623 11.179 1.00 93.81 132 HIS A N 1
ATOM 964 C CA . HIS A 1 132 ? 6.886 -5.850 10.355 1.00 93.81 132 HIS A CA 1
ATOM 965 C C . HIS A 1 132 ? 5.946 -6.899 10.951 1.00 93.81 132 HIS A C 1
ATOM 967 O O . HIS A 1 132 ? 6.367 -7.860 11.593 1.00 93.81 132 HIS A O 1
ATOM 973 N N . VAL A 1 133 ? 4.657 -6.754 10.657 1.00 93.75 133 VAL A N 1
ATOM 974 C CA . VAL A 1 133 ? 3.604 -7.731 10.965 1.00 93.75 133 VAL A CA 1
ATOM 975 C C . VAL A 1 133 ? 2.817 -8.053 9.700 1.00 93.75 133 VAL A C 1
ATOM 977 O O . VAL A 1 133 ? 2.580 -7.179 8.872 1.00 93.75 133 VAL A O 1
ATOM 980 N N . ARG A 1 134 ? 2.400 -9.305 9.508 1.00 95.19 134 ARG A N 1
ATOM 981 C CA . ARG A 1 134 ? 1.575 -9.677 8.344 1.00 95.19 134 ARG A CA 1
ATOM 982 C C . ARG A 1 134 ? 0.117 -9.332 8.586 1.00 95.19 134 ARG A C 1
ATOM 984 O O . ARG A 1 134 ? -0.403 -9.638 9.655 1.00 95.19 134 ARG A O 1
ATOM 991 N N . TYR A 1 135 ? -0.561 -8.803 7.568 1.00 95.00 135 TYR A N 1
ATOM 992 C CA . TYR A 1 135 ? -2.015 -8.644 7.592 1.00 95.00 135 TYR A CA 1
ATOM 993 C C . TYR A 1 135 ? -2.683 -10.018 7.453 1.00 95.00 135 TYR A C 1
ATOM 995 O O . TYR A 1 135 ? -2.883 -10.535 6.348 1.00 95.00 135 TYR A O 1
ATOM 1003 N N . GLY A 1 136 ? -2.943 -10.662 8.593 1.00 93.00 136 GLY A N 1
ATOM 1004 C CA . GLY A 1 136 ? -3.383 -12.052 8.649 1.00 93.00 136 GLY A CA 1
ATOM 1005 C C . GLY A 1 136 ? -2.358 -12.982 7.992 1.00 93.00 136 GLY A C 1
ATOM 1006 O O . GLY A 1 136 ? -1.189 -13.003 8.363 1.00 93.00 136 GLY A O 1
ATOM 1007 N N . GLN A 1 137 ? -2.795 -13.741 6.985 1.00 92.31 137 GLN A N 1
ATOM 1008 C CA . GLN A 1 137 ? -1.936 -14.634 6.191 1.00 92.31 137 GLN A CA 1
ATOM 1009 C C . GLN A 1 137 ? -1.515 -14.018 4.849 1.00 92.31 137 GLN A C 1
ATOM 1011 O O . GLN A 1 137 ? -1.043 -14.721 3.956 1.00 92.31 137 GLN A O 1
ATOM 1016 N N . SER A 1 138 ? -1.707 -12.708 4.669 1.00 94.81 138 SER A N 1
ATOM 1017 C CA . SER A 1 138 ? -1.362 -12.058 3.412 1.00 94.81 138 SER A CA 1
ATOM 1018 C C . SER A 1 138 ? 0.142 -12.150 3.138 1.00 94.81 138 SER A C 1
ATOM 1020 O O . SER A 1 138 ? 0.993 -11.848 3.982 1.00 94.81 138 SER A O 1
ATOM 1022 N N . LEU A 1 139 ? 0.473 -12.545 1.909 1.00 94.31 139 LEU A N 1
ATOM 1023 C CA . LEU A 1 139 ? 1.814 -12.390 1.348 1.00 94.31 139 LEU A CA 1
ATOM 1024 C C . LEU A 1 139 ? 1.988 -11.028 0.675 1.00 94.31 139 LEU A C 1
ATOM 1026 O O . LEU A 1 139 ? 3.032 -10.773 0.097 1.00 94.31 139 LEU A O 1
ATOM 1030 N N . ARG A 1 140 ? 0.980 -10.158 0.715 1.00 93.38 140 ARG A N 1
ATOM 1031 C CA . ARG A 1 140 ? 1.000 -8.881 0.006 1.00 93.38 140 ARG A CA 1
ATOM 1032 C C . ARG A 1 140 ? 0.887 -7.702 0.951 1.00 93.38 140 ARG A C 1
ATOM 1034 O O . ARG A 1 140 ? 1.655 -6.766 0.802 1.00 93.38 140 ARG A O 1
ATOM 1041 N N . PHE A 1 141 ? -0.030 -7.751 1.907 1.00 96.06 141 PHE A N 1
ATOM 1042 C CA . PHE A 1 141 ? -0.269 -6.677 2.866 1.00 96.06 141 PHE A CA 1
ATOM 1043 C C . PHE A 1 141 ? 0.422 -6.970 4.197 1.00 96.06 141 PHE A C 1
ATOM 1045 O O . PHE A 1 141 ? 0.339 -8.080 4.731 1.00 96.06 141 PHE A O 1
ATOM 1052 N N . TYR A 1 142 ? 1.102 -5.966 4.732 1.00 94.81 142 TYR A N 1
ATOM 1053 C CA . TYR A 1 142 ? 1.843 -6.045 5.987 1.00 94.81 142 TYR A CA 1
ATOM 1054 C C . TYR A 1 142 ? 1.895 -4.660 6.635 1.00 94.81 142 TYR A C 1
ATOM 1056 O O . TYR A 1 142 ? 1.675 -3.660 5.964 1.00 94.81 142 TYR A O 1
ATOM 1064 N N . GLY A 1 143 ? 2.144 -4.594 7.936 1.00 91.06 143 GLY A N 1
ATOM 1065 C CA . GLY A 1 143 ? 2.277 -3.349 8.685 1.00 91.06 143 GLY A CA 1
ATOM 1066 C C . GLY A 1 143 ? 3.685 -3.173 9.247 1.00 91.06 143 GLY A C 1
ATOM 1067 O O . GLY A 1 143 ? 4.392 -4.166 9.414 1.00 91.06 143 GLY A O 1
ATOM 1068 N N . LEU A 1 144 ? 4.079 -1.939 9.559 1.00 88.06 144 LEU A N 1
ATOM 1069 C CA . LEU A 1 144 ? 5.267 -1.607 10.353 1.00 88.06 144 LEU A CA 1
ATOM 1070 C C . LEU A 1 144 ? 4.837 -1.132 11.740 1.00 88.06 144 LEU A C 1
ATOM 1072 O O . LEU A 1 144 ? 4.105 -0.152 11.857 1.00 88.06 144 LEU A O 1
ATOM 1076 N N . CYS A 1 145 ? 5.333 -1.808 12.768 1.00 87.69 145 CYS A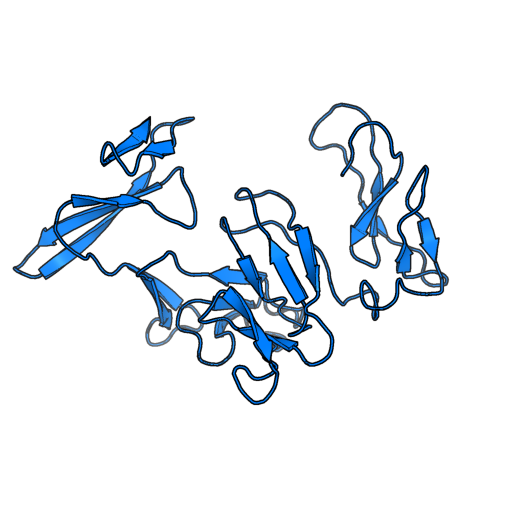 N 1
ATOM 1077 C CA . CYS A 1 145 ? 5.261 -1.366 14.150 1.00 87.69 145 CYS A CA 1
ATOM 1078 C C . CYS A 1 145 ? 6.511 -0.555 14.502 1.00 87.69 145 CYS A C 1
ATOM 1080 O O . CYS A 1 145 ? 7.628 -0.938 14.143 1.00 87.69 145 CYS A O 1
ATOM 1082 N N . ASP A 1 146 ? 6.321 0.538 15.233 1.00 83.75 146 ASP A N 1
ATOM 1083 C CA . ASP A 1 146 ? 7.364 1.495 15.620 1.00 83.75 146 ASP A CA 1
ATOM 1084 C C . ASP A 1 146 ? 7.821 1.350 17.086 1.00 83.75 146 ASP A C 1
ATOM 1086 O O . ASP A 1 146 ? 8.645 2.124 17.566 1.00 83.75 146 ASP A O 1
ATOM 1090 N N . GLY A 1 147 ? 7.300 0.354 17.809 1.00 79.56 147 GLY A N 1
ATOM 1091 C CA . GLY A 1 147 ? 7.598 0.108 19.220 1.00 79.56 147 GLY A CA 1
ATOM 1092 C C . GLY A 1 147 ? 6.753 0.910 20.211 1.00 79.56 147 GLY A C 1
ATOM 1093 O O . GLY A 1 147 ? 6.851 0.659 21.410 1.00 79.56 147 GLY A O 1
ATOM 1094 N N . THR A 1 148 ? 5.883 1.816 19.761 1.00 77.44 148 THR A N 1
ATOM 1095 C CA . THR A 1 148 ? 5.017 2.606 20.657 1.00 77.44 148 THR A CA 1
ATOM 1096 C C . THR A 1 148 ? 3.755 1.856 21.091 1.00 77.44 148 THR A C 1
ATOM 1098 O O . THR A 1 148 ? 3.095 2.253 22.048 1.00 77.44 148 THR A O 1
ATOM 1101 N N . GLY A 1 149 ? 3.417 0.764 20.397 1.00 74.62 149 GLY A N 1
ATOM 1102 C CA . GLY A 1 149 ? 2.152 0.044 20.571 1.00 74.62 149 GLY A CA 1
ATOM 1103 C C . GLY A 1 149 ? 0.970 0.683 19.832 1.00 74.62 149 GLY A C 1
ATOM 1104 O O . GLY A 1 149 ? -0.152 0.201 19.963 1.00 74.62 149 GLY A O 1
ATOM 1105 N N . GLN A 1 150 ? 1.205 1.741 19.049 1.00 79.06 150 GLN A N 1
ATOM 1106 C CA . GLN A 1 150 ? 0.196 2.327 18.167 1.00 79.06 150 GLN A CA 1
ATOM 1107 C C . GLN A 1 150 ? -0.122 1.417 16.974 1.00 79.06 150 GLN A C 1
ATOM 1109 O O . GLN A 1 150 ? 0.591 0.452 16.686 1.00 79.06 150 GLN A O 1
ATOM 1114 N N . ALA A 1 151 ? -1.214 1.725 16.271 1.00 81.12 151 ALA A N 1
ATOM 1115 C CA . ALA A 1 151 ? -1.590 1.010 15.057 1.00 81.12 151 ALA A CA 1
ATOM 1116 C C . ALA A 1 151 ? -0.441 1.033 14.024 1.00 81.12 151 ALA A C 1
ATOM 1118 O O . ALA A 1 151 ? 0.185 2.078 13.831 1.00 81.12 151 ALA A O 1
ATOM 1119 N N . PRO A 1 152 ? -0.153 -0.092 13.344 1.00 85.38 152 PRO A N 1
ATOM 1120 C CA . PRO A 1 152 ? 0.942 -0.137 12.389 1.00 85.38 152 PRO A CA 1
ATOM 1121 C C . PRO A 1 152 ? 0.666 0.711 11.151 1.00 85.38 152 PRO A C 1
ATOM 1123 O O . PRO A 1 152 ? -0.465 0.803 10.673 1.00 85.38 152 PRO A O 1
ATOM 1126 N N . ILE A 1 153 ? 1.741 1.215 10.550 1.00 83.12 153 ILE A N 1
ATOM 1127 C CA . ILE A 1 153 ? 1.689 1.835 9.224 1.00 83.12 153 ILE A CA 1
ATOM 1128 C C . ILE A 1 153 ? 1.522 0.725 8.187 1.00 83.12 153 ILE A C 1
ATOM 1130 O O . ILE A 1 153 ? 2.337 -0.196 8.127 1.00 83.12 153 ILE A O 1
ATOM 1134 N N . MET A 1 154 ? 0.470 0.801 7.376 1.00 90.06 154 MET A N 1
ATOM 1135 C CA . MET A 1 154 ? 0.131 -0.234 6.400 1.00 90.06 154 MET A CA 1
ATOM 1136 C C . MET A 1 154 ? 0.951 -0.124 5.119 1.00 90.06 154 MET A C 1
ATOM 1138 O O . MET A 1 154 ? 0.965 0.911 4.470 1.00 90.06 154 MET A O 1
ATOM 1142 N N . TYR A 1 155 ? 1.540 -1.232 4.688 1.00 90.69 155 TYR A N 1
ATOM 1143 C CA . TYR A 1 155 ? 2.260 -1.384 3.430 1.00 90.69 155 TYR A CA 1
ATOM 1144 C C . TYR A 1 155 ? 1.649 -2.498 2.583 1.00 90.69 155 TYR A C 1
ATOM 1146 O O . TYR A 1 155 ? 0.900 -3.365 3.051 1.00 90.69 155 TYR A O 1
ATOM 1154 N N . LYS A 1 156 ? 2.015 -2.496 1.303 1.00 93.19 156 LYS A N 1
ATOM 1155 C CA . LYS A 1 156 ? 1.709 -3.594 0.397 1.00 93.19 156 LYS A CA 1
ATOM 1156 C C . LYS A 1 156 ? 2.870 -3.872 -0.537 1.00 93.19 156 LYS A C 1
ATOM 1158 O O . LYS A 1 156 ? 3.583 -2.952 -0.925 1.00 93.19 156 LYS A O 1
ATOM 1163 N N . CYS A 1 157 ? 3.024 -5.117 -0.956 1.00 94.19 157 CYS A N 1
ATOM 1164 C CA . CYS A 1 157 ? 3.930 -5.468 -2.033 1.00 94.19 157 CYS A CA 1
ATOM 1165 C C . CYS A 1 157 ? 3.350 -5.085 -3.403 1.00 94.19 157 CYS A C 1
ATOM 1167 O O . CYS A 1 157 ? 2.131 -5.150 -3.593 1.00 94.19 157 CYS A O 1
ATOM 1169 N N . PRO A 1 158 ? 4.213 -4.757 -4.380 1.00 93.44 158 PRO A N 1
ATOM 1170 C CA . PRO A 1 158 ? 3.802 -4.605 -5.768 1.00 93.44 158 PRO A CA 1
ATOM 1171 C C . PRO A 1 158 ? 3.125 -5.869 -6.314 1.00 93.44 158 PRO A C 1
ATOM 1173 O O . PRO A 1 158 ? 3.348 -6.984 -5.838 1.00 93.44 158 PRO A O 1
ATOM 1176 N N . ASN A 1 159 ? 2.336 -5.714 -7.374 1.00 92.38 159 ASN A N 1
ATOM 1177 C CA . ASN A 1 159 ? 1.779 -6.827 -8.134 1.00 92.38 159 ASN A CA 1
ATOM 1178 C C . ASN A 1 159 ? 2.894 -7.804 -8.528 1.00 92.38 159 ASN A C 1
ATOM 1180 O O . ASN A 1 159 ? 3.908 -7.382 -9.073 1.00 92.38 159 ASN A O 1
ATOM 1184 N N . ARG A 1 160 ? 2.677 -9.109 -8.307 1.00 93.94 160 ARG A N 1
ATOM 1185 C CA . ARG A 1 160 ? 3.665 -10.192 -8.510 1.00 93.94 160 ARG A CA 1
ATOM 1186 C C . ARG A 1 160 ? 4.848 -10.191 -7.536 1.00 93.94 160 ARG A C 1
ATOM 1188 O O . ARG A 1 160 ? 5.817 -10.896 -7.790 1.00 93.94 160 ARG A O 1
ATOM 1195 N N . ALA A 1 161 ? 4.779 -9.468 -6.424 1.00 94.50 161 ALA A N 1
ATOM 1196 C CA . ALA A 1 161 ? 5.742 -9.600 -5.340 1.00 94.50 161 ALA A CA 1
ATOM 1197 C C . ALA A 1 161 ? 5.107 -10.233 -4.096 1.00 94.50 161 ALA A C 1
ATOM 1199 O O . ALA A 1 161 ? 3.932 -10.010 -3.810 1.00 94.50 161 ALA A O 1
ATOM 1200 N N . ASN A 1 162 ? 5.911 -11.000 -3.358 1.00 94.62 162 ASN A N 1
ATOM 1201 C CA . ASN A 1 162 ? 5.509 -11.625 -2.100 1.00 94.62 162 ASN A CA 1
ATOM 1202 C C . ASN A 1 162 ? 6.386 -11.122 -0.950 1.00 94.62 162 ASN A C 1
ATOM 1204 O O . ASN A 1 162 ? 7.612 -11.103 -1.060 1.00 94.62 162 ASN A O 1
ATOM 1208 N N . PHE A 1 163 ? 5.747 -10.765 0.157 1.00 94.12 163 PHE A N 1
ATOM 1209 C CA . PHE A 1 163 ? 6.365 -10.393 1.417 1.00 94.12 163 PHE A CA 1
ATOM 1210 C C . PHE A 1 163 ? 6.881 -11.635 2.142 1.00 94.12 163 PHE A C 1
ATOM 1212 O O . PHE A 1 163 ? 6.121 -12.574 2.428 1.00 94.12 163 PHE A O 1
ATOM 1219 N N . ALA A 1 164 ? 8.156 -11.610 2.510 1.00 91.62 164 ALA A N 1
ATOM 1220 C CA . ALA A 1 164 ? 8.794 -12.602 3.361 1.00 91.62 164 ALA A CA 1
ATOM 1221 C C . ALA A 1 164 ? 9.583 -11.917 4.478 1.00 91.62 164 ALA A C 1
ATOM 1223 O O . ALA A 1 164 ? 10.182 -10.868 4.264 1.00 91.62 164 ALA A O 1
ATOM 1224 N N . PHE A 1 165 ? 9.591 -12.523 5.666 1.00 91.50 165 PHE A N 1
ATOM 1225 C CA . PHE A 1 165 ? 10.494 -12.094 6.730 1.00 91.50 165 PHE A CA 1
ATOM 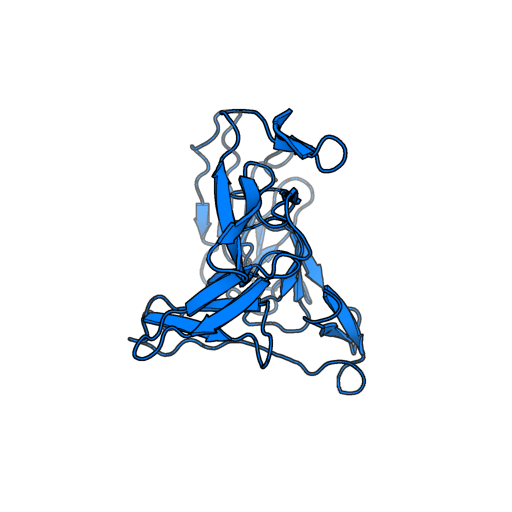1226 C C . PHE A 1 165 ? 11.924 -12.492 6.380 1.00 91.50 165 PHE A C 1
ATOM 1228 O O . PHE A 1 165 ? 12.160 -13.581 5.850 1.00 91.50 165 PHE A O 1
ATOM 1235 N N . ILE A 1 166 ? 12.868 -11.614 6.701 1.00 91.00 166 ILE A N 1
ATOM 1236 C CA . ILE A 1 166 ? 14.293 -11.901 6.583 1.00 91.00 166 ILE A CA 1
ATOM 1237 C C . ILE A 1 166 ? 14.669 -12.811 7.758 1.00 91.00 166 ILE A C 1
ATOM 1239 O O . ILE A 1 166 ? 14.295 -12.551 8.902 1.00 91.00 166 ILE A O 1
ATOM 1243 N N . ALA A 1 167 ? 15.387 -13.901 7.485 1.00 94.44 167 ALA A N 1
ATOM 1244 C CA . ALA A 1 167 ? 15.751 -14.873 8.512 1.00 94.44 167 ALA A CA 1
ATOM 1245 C C . ALA A 1 167 ? 16.536 -14.205 9.656 1.00 94.44 167 ALA A C 1
ATOM 1247 O O . ALA A 1 167 ? 17.543 -13.542 9.418 1.00 94.44 167 ALA A O 1
ATOM 1248 N N . GLY A 1 168 ? 16.063 -14.382 10.894 1.00 93.25 168 GLY A N 1
ATOM 1249 C CA . GLY A 1 168 ? 16.670 -13.775 12.084 1.00 93.25 168 GLY A CA 1
ATOM 1250 C C . GLY A 1 168 ? 16.352 -12.288 12.291 1.00 93.25 168 GLY A C 1
ATOM 1251 O O . GLY A 1 168 ? 16.977 -11.661 13.138 1.00 93.25 168 GLY A O 1
ATOM 1252 N N . SER A 1 169 ? 15.398 -11.721 11.547 1.00 93.88 169 SER A N 1
ATOM 1253 C CA . SER A 1 169 ? 14.986 -10.320 11.662 1.00 93.88 169 SER A CA 1
ATOM 1254 C C . SER A 1 169 ? 13.48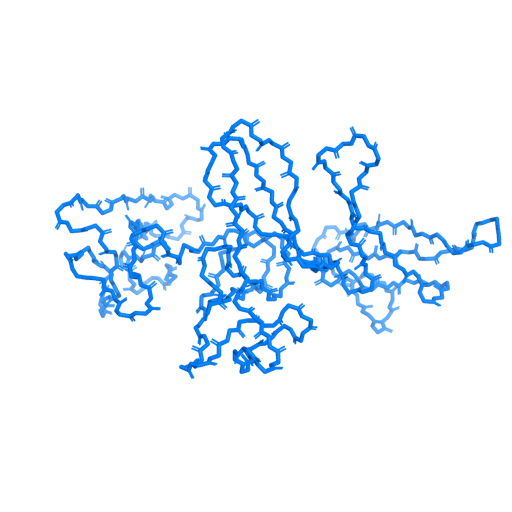9 -10.193 11.950 1.00 93.88 169 SER A C 1
ATOM 1256 O O . SER A 1 169 ? 12.687 -11.026 11.531 1.00 93.88 169 SER A O 1
ATOM 1258 N N . THR A 1 170 ? 13.097 -9.114 12.632 1.00 90.00 170 THR A N 1
ATOM 1259 C CA . THR A 1 170 ? 11.691 -8.679 12.732 1.00 90.00 170 THR A CA 1
ATOM 1260 C C . THR A 1 170 ? 11.226 -7.958 11.465 1.00 90.00 170 THR A C 1
ATOM 1262 O O . THR A 1 170 ? 10.041 -7.673 11.302 1.00 90.00 170 THR A O 1
ATOM 1265 N N . PHE A 1 171 ? 12.149 -7.671 10.545 1.00 88.38 171 PHE A N 1
ATOM 1266 C CA . PHE A 1 171 ? 11.876 -7.040 9.265 1.00 88.38 171 PHE A CA 1
ATOM 1267 C C . PHE A 1 171 ? 11.745 -8.070 8.143 1.00 88.38 171 PHE A C 1
ATOM 1269 O O . PHE A 1 171 ? 12.133 -9.233 8.239 1.00 88.38 171 PHE A O 1
ATOM 1276 N N . GLY A 1 172 ? 11.164 -7.614 7.046 1.00 87.56 172 GLY A N 1
ATOM 1277 C CA . GLY A 1 172 ? 10.834 -8.418 5.889 1.00 87.56 172 GLY A CA 1
ATOM 1278 C C . GLY A 1 172 ? 10.831 -7.539 4.656 1.00 87.56 172 GLY A C 1
ATOM 1279 O O . GLY A 1 172 ? 10.837 -6.312 4.765 1.00 87.56 172 GLY A O 1
ATOM 1280 N N . GLU A 1 173 ? 10.826 -8.173 3.497 1.00 87.25 173 GLU A N 1
ATOM 1281 C CA . GLU A 1 173 ? 10.919 -7.501 2.211 1.00 87.25 173 GLU A CA 1
ATOM 1282 C C . GLU A 1 173 ? 9.996 -8.141 1.175 1.00 87.25 173 GLU A C 1
ATOM 1284 O O . GLU A 1 173 ? 9.622 -9.316 1.263 1.00 87.25 173 GLU A O 1
ATOM 1289 N N . CYS A 1 174 ? 9.624 -7.345 0.175 1.00 91.69 174 CYS A N 1
ATOM 1290 C CA . CYS A 1 174 ? 8.864 -7.803 -0.976 1.00 91.69 174 CYS A CA 1
ATOM 1291 C C . CYS A 1 174 ? 9.816 -8.301 -2.065 1.00 91.69 174 CYS A C 1
ATOM 1293 O O . CYS A 1 174 ? 10.577 -7.525 -2.639 1.00 91.69 174 CYS A O 1
ATOM 1295 N N . SER A 1 175 ? 9.721 -9.585 -2.401 1.00 90.06 175 SER A N 1
ATOM 1296 C CA . SE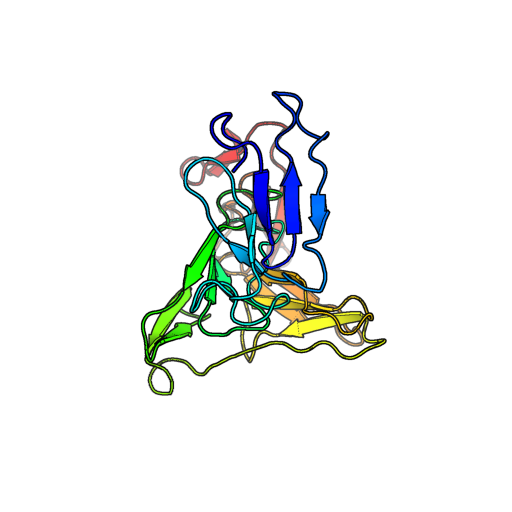R A 1 175 ? 10.469 -10.184 -3.509 1.00 90.06 175 SER A CA 1
ATOM 1297 C C . SER A 1 175 ? 9.627 -10.198 -4.782 1.00 90.06 175 SER A C 1
ATOM 1299 O O . SER A 1 175 ? 8.619 -10.907 -4.834 1.00 90.06 175 SER A O 1
ATOM 1301 N N . TYR A 1 176 ? 10.030 -9.444 -5.810 1.00 94.31 176 TYR A N 1
ATOM 1302 C CA . TYR A 1 176 ? 9.344 -9.424 -7.109 1.00 94.31 176 TYR A CA 1
ATOM 1303 C C . TYR A 1 176 ? 9.606 -10.702 -7.920 1.00 94.31 176 TYR A C 1
ATOM 1305 O O . TYR A 1 176 ? 10.742 -11.159 -8.061 1.00 94.31 176 TYR A O 1
ATOM 1313 N N . LEU A 1 177 ? 8.542 -11.279 -8.481 1.00 95.44 177 LEU A N 1
ATOM 1314 C CA . LEU A 1 177 ? 8.593 -12.486 -9.300 1.00 95.44 177 LEU A CA 1
ATOM 1315 C C . LEU A 1 177 ? 8.559 -12.115 -10.784 1.00 95.44 177 LEU A C 1
ATOM 1317 O O . LEU A 1 177 ? 7.497 -11.862 -11.358 1.00 95.44 177 LEU A O 1
ATOM 1321 N N . CYS A 1 178 ? 9.735 -12.126 -11.411 1.00 96.31 178 CYS A N 1
ATOM 1322 C CA . CYS A 1 178 ? 9.882 -11.889 -12.843 1.00 96.31 178 CYS A CA 1
ATOM 1323 C C . CYS A 1 178 ? 9.104 -12.917 -13.678 1.00 96.31 178 CYS A C 1
ATOM 1325 O O . CYS A 1 178 ? 9.405 -14.109 -13.581 1.00 96.31 178 CYS A O 1
ATOM 1327 N N . PRO A 1 179 ? 8.150 -12.488 -14.526 1.00 95.44 179 PRO A N 1
ATOM 1328 C CA . PRO A 1 179 ? 7.438 -13.408 -15.409 1.00 95.44 179 PRO A CA 1
ATOM 1329 C C . PRO A 1 179 ? 8.299 -13.847 -16.603 1.00 95.44 179 PRO A C 1
ATOM 1331 O O . PRO A 1 179 ? 8.240 -15.004 -17.006 1.00 95.44 179 PRO A O 1
ATOM 1334 N N . ALA A 1 180 ? 9.106 -12.939 -17.153 1.00 96.38 180 ALA A N 1
ATOM 1335 C CA . ALA A 1 180 ? 10.108 -13.199 -18.182 1.00 96.38 180 ALA A CA 1
ATOM 1336 C C . ALA A 1 180 ? 11.206 -12.119 -18.110 1.00 96.38 180 ALA A C 1
ATOM 1338 O O . ALA A 1 180 ? 11.185 -11.267 -17.221 1.00 96.38 180 ALA A O 1
ATOM 1339 N N . GLN A 1 181 ? 12.182 -12.161 -19.020 1.00 97.56 181 GLN A N 1
ATOM 1340 C CA . GLN A 1 181 ? 13.137 -11.063 -19.194 1.00 97.56 181 GLN A CA 1
ATOM 1341 C C . GLN A 1 181 ? 12.430 -9.839 -19.802 1.00 97.56 181 GLN A C 1
ATOM 1343 O O . GLN A 1 181 ? 11.678 -9.987 -20.764 1.00 97.56 181 GLN A O 1
ATOM 1348 N N . GLY A 1 182 ? 12.691 -8.644 -19.268 1.00 97.12 182 GLY A N 1
ATOM 1349 C CA . GLY A 1 182 ? 12.091 -7.388 -19.729 1.00 97.12 182 GLY A CA 1
ATOM 1350 C C . GLY A 1 182 ? 11.854 -6.379 -18.605 1.00 97.12 182 GLY A C 1
ATOM 1351 O O . GLY A 1 182 ? 12.183 -6.639 -17.449 1.00 97.12 182 GLY A O 1
ATOM 1352 N N . ASN A 1 183 ? 11.263 -5.233 -18.945 1.00 97.94 183 ASN A N 1
ATOM 1353 C CA . ASN A 1 183 ? 10.898 -4.197 -17.978 1.00 97.94 183 ASN A CA 1
ATOM 1354 C C . ASN A 1 183 ? 9.406 -4.280 -17.640 1.00 97.94 183 ASN A C 1
ATOM 1356 O O . ASN A 1 183 ? 8.560 -4.352 -18.539 1.00 97.94 183 ASN A O 1
ATOM 1360 N N . TYR A 1 184 ? 9.085 -4.232 -16.350 1.00 97.25 184 TYR A N 1
ATOM 1361 C CA . TYR A 1 184 ? 7.727 -4.363 -15.832 1.00 97.25 184 TYR A CA 1
ATOM 1362 C C . TYR A 1 184 ? 7.388 -3.220 -14.878 1.00 97.25 184 TYR A C 1
ATOM 1364 O O . TYR A 1 184 ? 8.237 -2.829 -14.079 1.00 97.25 184 TYR A O 1
ATOM 1372 N N . PRO A 1 185 ? 6.148 -2.702 -14.910 1.00 95.75 185 PRO A N 1
ATOM 1373 C CA . PRO A 1 185 ? 5.757 -1.587 -14.058 1.00 95.75 185 PRO A CA 1
ATOM 1374 C C . PRO A 1 185 ? 5.843 -1.967 -12.579 1.00 95.75 185 PRO A C 1
ATOM 1376 O O . PRO A 1 185 ? 5.436 -3.067 -12.189 1.00 95.75 185 PRO A O 1
ATOM 1379 N N . ASN A 1 186 ? 6.298 -1.033 -11.744 1.00 93.38 186 ASN A N 1
ATOM 1380 C CA . ASN A 1 186 ? 6.064 -1.127 -10.313 1.00 93.38 186 ASN A CA 1
ATOM 1381 C C . ASN A 1 186 ? 4.665 -0.579 -10.000 1.00 93.38 186 ASN A C 1
ATOM 1383 O O . ASN A 1 186 ? 4.396 0.607 -10.153 1.00 93.38 186 ASN A O 1
ATOM 1387 N N . SER A 1 187 ? 3.753 -1.445 -9.553 1.00 92.44 187 SER A N 1
ATOM 1388 C CA . SER A 1 187 ? 2.376 -1.032 -9.244 1.00 92.44 187 SER A CA 1
ATOM 1389 C C . SER A 1 187 ? 2.254 -0.154 -7.999 1.00 92.44 187 SER A C 1
ATOM 1391 O O . SER A 1 187 ? 1.187 0.400 -7.763 1.00 92.44 187 SER A O 1
ATOM 1393 N N . ASN A 1 188 ? 3.294 -0.096 -7.167 1.00 88.38 188 ASN A N 1
ATOM 1394 C CA . ASN A 1 188 ? 3.293 0.717 -5.957 1.00 88.38 188 ASN A CA 1
ATOM 1395 C C . ASN A 1 188 ? 3.761 2.147 -6.210 1.00 88.38 188 ASN A C 1
ATOM 1397 O O . ASN A 1 188 ? 3.313 3.052 -5.511 1.00 88.38 188 ASN A O 1
ATOM 1401 N N . ASP A 1 189 ? 4.654 2.331 -7.179 1.00 87.12 189 ASP A N 1
ATOM 1402 C CA . ASP A 1 189 ? 5.274 3.613 -7.486 1.00 87.12 189 ASP A CA 1
ATOM 1403 C C . ASP A 1 189 ? 5.557 3.713 -8.997 1.00 87.12 189 ASP A C 1
ATOM 1405 O O . ASP A 1 189 ? 6.471 3.041 -9.489 1.00 87.12 189 ASP A O 1
ATOM 1409 N N . PRO A 1 190 ? 4.811 4.552 -9.740 1.00 89.75 190 PRO A N 1
ATOM 1410 C CA . PRO A 1 190 ? 4.960 4.701 -11.183 1.00 89.75 190 PRO A CA 1
ATOM 1411 C C . PRO A 1 190 ? 6.279 5.374 -11.586 1.00 89.75 190 PRO A C 1
ATOM 1413 O O . PRO A 1 190 ? 6.647 5.301 -12.757 1.00 89.75 190 PRO A O 1
ATOM 1416 N N . ALA A 1 191 ? 7.012 5.990 -10.651 1.00 87.38 191 ALA A N 1
ATOM 1417 C CA . ALA A 1 191 ? 8.353 6.521 -10.893 1.00 87.38 191 ALA A CA 1
ATOM 1418 C C . ALA A 1 191 ? 9.435 5.426 -10.891 1.00 87.38 191 ALA A C 1
ATOM 1420 O O . ALA A 1 191 ? 10.620 5.723 -11.046 1.00 87.38 191 ALA A O 1
ATOM 1421 N N . THR A 1 192 ? 9.062 4.154 -10.722 1.00 90.62 192 THR A N 1
ATOM 1422 C CA . THR A 1 192 ? 9.996 3.024 -10.738 1.00 90.62 192 THR A CA 1
ATOM 1423 C C . THR A 1 192 ? 9.472 1.850 -11.561 1.00 90.62 192 THR A C 1
ATOM 1425 O O . THR A 1 192 ? 8.280 1.725 -11.851 1.00 90.62 192 THR A O 1
ATOM 1428 N N . TYR A 1 193 ? 10.375 0.952 -11.944 1.00 95.19 193 TYR A N 1
ATOM 1429 C CA . TYR A 1 193 ? 10.038 -0.285 -12.640 1.00 95.19 193 TYR A CA 1
ATOM 1430 C C . TYR A 1 193 ? 10.990 -1.421 -12.264 1.00 95.19 193 TYR A C 1
ATOM 1432 O O . TYR A 1 193 ? 12.093 -1.205 -11.761 1.00 95.19 193 TYR A O 1
ATOM 1440 N N . PHE A 1 194 ? 10.560 -2.652 -12.518 1.00 96.69 194 PHE A N 1
ATOM 1441 C CA . PHE A 1 194 ? 11.365 -3.853 -12.341 1.00 96.69 194 PHE A CA 1
ATOM 1442 C C . PHE A 1 194 ? 12.017 -4.239 -13.664 1.00 96.69 194 PHE A C 1
ATOM 1444 O O . PHE A 1 194 ? 11.323 -4.574 -14.625 1.00 96.69 194 PHE A O 1
ATOM 1451 N N . GLN A 1 195 ? 13.347 -4.221 -13.716 1.00 97.75 195 GLN A N 1
ATOM 1452 C CA . GLN A 1 195 ? 14.112 -4.766 -14.834 1.00 97.75 195 GLN A CA 1
ATOM 1453 C C . GLN A 1 195 ? 14.453 -6.222 -14.540 1.00 97.75 195 GLN A C 1
ATOM 1455 O O . GLN A 1 195 ? 15.302 -6.501 -13.698 1.00 97.75 195 GLN A O 1
ATOM 1460 N N . CYS A 1 196 ? 13.815 -7.145 -15.248 1.00 97.94 196 CYS A N 1
ATOM 1461 C CA . CYS A 1 196 ? 14.051 -8.576 -15.141 1.00 97.94 196 CYS A CA 1
ATOM 1462 C C . CYS A 1 196 ? 15.080 -9.048 -16.166 1.00 97.94 196 CYS A C 1
ATOM 1464 O O . CYS A 1 196 ? 14.932 -8.790 -17.360 1.00 97.94 196 CYS A O 1
ATOM 1466 N N . PHE A 1 197 ? 16.086 -9.792 -15.715 1.00 97.75 197 PHE A N 1
ATOM 1467 C CA . PHE A 1 197 ? 17.179 -10.295 -16.549 1.00 97.75 197 PHE A CA 1
ATOM 1468 C C . PHE A 1 197 ? 17.631 -11.687 -16.100 1.00 97.75 197 PHE A C 1
ATOM 1470 O O . PHE A 1 197 ? 17.445 -12.086 -14.946 1.00 97.75 197 PHE A O 1
ATOM 1477 N N . TRP A 1 198 ? 18.225 -12.449 -17.019 1.00 97.25 198 TRP A N 1
ATOM 1478 C CA . TRP A 1 198 ? 18.820 -13.742 -16.694 1.00 97.25 198 TRP A CA 1
ATOM 1479 C C . TRP A 1 198 ? 20.172 -13.573 -16.001 1.00 97.25 198 TRP A C 1
ATOM 1481 O O . TRP A 1 198 ? 21.088 -12.961 -16.541 1.00 97.25 198 TRP A O 1
ATOM 1491 N N . ALA A 1 199 ? 20.320 -14.196 -14.835 1.00 96.44 199 ALA A N 1
ATOM 1492 C CA . ALA A 1 199 ? 21.597 -14.354 -14.152 1.00 96.44 199 ALA A CA 1
ATOM 1493 C C . ALA A 1 199 ? 21.718 -15.792 -13.636 1.00 96.44 199 ALA A C 1
ATOM 1495 O O . ALA A 1 199 ? 20.859 -16.267 -12.893 1.00 96.44 199 ALA A O 1
ATOM 1496 N N . ASN A 1 200 ? 22.774 -16.507 -14.036 1.00 94.06 200 ASN A N 1
ATOM 1497 C CA . ASN A 1 200 ? 23.017 -17.901 -13.636 1.00 94.06 200 ASN A CA 1
ATOM 1498 C C . ASN A 1 200 ? 21.805 -18.826 -13.867 1.00 94.06 200 ASN A C 1
ATOM 1500 O O . ASN A 1 200 ? 21.410 -19.578 -12.978 1.00 94.06 200 ASN A O 1
ATOM 1504 N N . ARG A 1 201 ? 21.187 -18.747 -15.057 1.00 93.25 201 ARG A N 1
ATOM 1505 C CA . ARG A 1 201 ? 19.982 -19.519 -15.437 1.00 93.25 201 ARG A CA 1
ATOM 1506 C C . ARG A 1 201 ? 18.771 -19.312 -14.515 1.00 93.25 201 ARG A C 1
ATOM 1508 O O . ARG A 1 201 ? 17.867 -20.142 -14.487 1.00 93.25 201 ARG A O 1
ATOM 1515 N N . ARG A 1 202 ? 18.724 -18.200 -13.780 1.00 95.75 202 ARG A N 1
ATOM 1516 C CA . ARG A 1 202 ? 17.571 -17.775 -12.984 1.00 95.75 202 ARG A CA 1
ATOM 1517 C C . ARG A 1 202 ? 17.223 -16.332 -13.325 1.00 95.75 202 ARG A C 1
ATOM 1519 O O . ARG A 1 202 ? 18.116 -15.507 -13.507 1.00 95.75 202 ARG A O 1
ATOM 1526 N N . LEU A 1 203 ? 15.934 -16.016 -13.394 1.00 95.94 203 LEU A N 1
ATOM 1527 C CA . LEU A 1 203 ? 15.506 -14.626 -13.507 1.00 95.94 203 LEU A CA 1
ATOM 1528 C C . LEU A 1 203 ? 15.770 -13.894 -12.187 1.00 95.94 203 LEU A C 1
ATOM 1530 O O . LEU A 1 203 ? 15.411 -14.369 -11.104 1.00 95.94 203 LEU A O 1
ATOM 1534 N N . ARG A 1 204 ? 16.416 -12.739 -12.297 1.00 95.62 204 ARG A N 1
ATOM 1535 C CA . ARG A 1 204 ? 16.631 -11.761 -11.230 1.00 95.62 204 ARG A CA 1
ATOM 1536 C C . ARG A 1 204 ? 16.012 -10.437 -11.656 1.00 95.62 204 ARG A C 1
ATOM 1538 O O . ARG A 1 204 ? 15.710 -10.260 -12.835 1.00 95.62 204 ARG A O 1
ATOM 1545 N N . TYR A 1 205 ? 15.825 -9.531 -10.702 1.00 96.00 205 TYR A N 1
ATOM 1546 C CA . TYR A 1 205 ? 15.357 -8.183 -10.987 1.00 96.00 205 TYR A CA 1
ATOM 1547 C C . TYR A 1 205 ? 16.257 -7.131 -10.354 1.00 96.00 205 TYR A C 1
ATOM 1549 O O . TYR A 1 205 ? 16.818 -7.357 -9.283 1.00 96.00 205 TYR A O 1
ATOM 1557 N N . ASN A 1 206 ? 16.311 -5.971 -11.000 1.00 93.31 206 ASN A N 1
ATOM 1558 C CA . ASN A 1 206 ? 16.704 -4.710 -10.388 1.00 93.31 206 ASN A CA 1
ATOM 1559 C C . ASN A 1 206 ? 15.459 -3.826 -10.257 1.00 93.31 206 ASN A C 1
ATOM 1561 O O . ASN A 1 206 ? 14.611 -3.820 -11.153 1.00 93.31 206 ASN A O 1
ATOM 1565 N N . LEU A 1 207 ? 15.356 -3.074 -9.162 1.00 91.44 207 LEU A N 1
ATOM 1566 C CA . LEU A 1 207 ? 14.428 -1.948 -9.070 1.00 91.44 207 LEU A CA 1
ATOM 1567 C C . LEU A 1 207 ? 15.119 -0.723 -9.675 1.00 91.44 207 LEU A C 1
ATOM 1569 O O . LEU A 1 207 ? 16.202 -0.350 -9.231 1.00 91.44 207 LEU A O 1
ATOM 1573 N N . VAL A 1 208 ? 14.515 -0.123 -10.696 1.00 92.19 208 VAL A N 1
ATOM 1574 C CA . VAL A 1 208 ? 15.093 1.005 -11.431 1.00 92.19 208 VAL A CA 1
ATOM 1575 C C . VAL A 1 208 ? 14.195 2.225 -11.280 1.00 92.19 208 VAL A C 1
ATOM 1577 O O . VAL A 1 208 ? 12.988 2.140 -11.501 1.00 92.19 208 VAL A O 1
ATOM 1580 N N . HIS A 1 209 ? 14.793 3.361 -10.923 1.00 91.69 209 HIS A N 1
ATOM 1581 C CA . HIS A 1 209 ? 14.112 4.651 -10.878 1.00 91.69 209 HIS A CA 1
ATOM 1582 C C . HIS A 1 209 ? 14.081 5.291 -12.265 1.00 91.69 209 HIS A C 1
ATOM 1584 O O . HIS A 1 209 ? 15.085 5.307 -12.980 1.00 91.69 209 HIS A O 1
ATOM 1590 N N . CYS A 1 210 ? 12.925 5.829 -12.638 1.00 90.50 210 CYS A N 1
ATOM 1591 C CA . CYS A 1 210 ? 12.812 6.698 -13.794 1.00 90.50 210 CYS A CA 1
ATOM 1592 C C . CYS A 1 210 ? 13.566 8.016 -13.551 1.00 90.50 210 CYS A C 1
ATOM 1594 O O . CYS A 1 210 ? 13.716 8.445 -12.403 1.00 90.50 210 CYS A O 1
ATOM 1596 N N . PRO A 1 211 ? 14.029 8.686 -14.622 1.00 94.56 211 PRO A N 1
ATOM 1597 C CA . PRO A 1 211 ? 14.487 10.065 -14.524 1.00 94.56 211 PRO A CA 1
ATOM 1598 C C . PRO A 1 211 ? 13.422 10.962 -13.884 1.00 94.56 211 PRO A C 1
ATOM 1600 O O . PRO A 1 211 ? 12.223 10.695 -13.990 1.00 94.56 211 PRO A O 1
ATOM 1603 N N . VAL A 1 212 ? 13.866 12.037 -13.231 1.00 89.00 212 VAL A N 1
ATOM 1604 C CA . VAL A 1 212 ? 12.989 12.949 -12.485 1.00 89.00 212 VAL A CA 1
ATOM 1605 C C . VAL A 1 212 ? 11.850 13.460 -13.372 1.00 89.00 212 VAL A C 1
ATOM 1607 O O . VAL A 1 212 ? 12.087 13.959 -14.469 1.00 89.00 212 VAL A O 1
ATOM 1610 N N . GLY A 1 213 ? 10.618 13.341 -12.873 1.00 87.56 213 GLY A N 1
ATOM 1611 C CA . GLY A 1 213 ? 9.404 13.797 -13.554 1.00 87.56 213 GLY A CA 1
ATOM 1612 C C . GLY A 1 213 ? 8.823 12.818 -14.577 1.00 87.56 213 GLY A C 1
ATOM 1613 O O . GLY A 1 213 ? 7.727 13.072 -15.068 1.00 87.56 213 GLY A O 1
ATOM 1614 N N . LEU A 1 214 ? 9.505 11.706 -14.874 1.00 92.25 214 LEU A N 1
ATOM 1615 C CA . LEU A 1 214 ? 9.005 10.676 -15.786 1.00 92.25 214 LEU A CA 1
ATOM 1616 C C . LEU A 1 214 ? 8.372 9.512 -15.024 1.00 92.25 214 LEU A C 1
ATOM 1618 O O . LEU A 1 214 ? 8.752 9.199 -13.894 1.00 92.25 214 LEU A O 1
ATOM 1622 N N . THR A 1 215 ? 7.448 8.819 -15.685 1.00 94.31 215 THR A N 1
ATOM 1623 C CA . THR A 1 215 ? 6.807 7.612 -15.149 1.00 94.31 215 THR A CA 1
ATOM 1624 C C . THR A 1 215 ? 6.950 6.447 -16.113 1.00 94.31 215 THR A C 1
ATOM 1626 O O . THR A 1 215 ? 7.090 6.619 -17.322 1.00 94.31 215 THR A O 1
ATOM 1629 N N . PHE A 1 216 ? 6.952 5.225 -15.591 1.00 94.12 216 PHE A N 1
ATOM 1630 C CA . PHE A 1 216 ? 7.111 4.047 -16.427 1.00 94.12 216 PHE A CA 1
ATOM 1631 C C . PHE A 1 216 ? 5.868 3.797 -17.289 1.00 94.12 216 PHE A C 1
ATOM 1633 O O . PHE A 1 216 ? 4.776 3.533 -16.783 1.00 94.12 216 PHE A O 1
ATOM 1640 N N . ASN A 1 217 ? 6.047 3.787 -18.608 1.00 96.81 217 ASN A N 1
ATOM 1641 C CA . ASN A 1 217 ? 4.995 3.447 -19.550 1.00 96.81 217 ASN A CA 1
ATOM 1642 C C . ASN A 1 217 ? 4.984 1.938 -19.806 1.00 96.81 217 ASN A C 1
ATOM 1644 O O . ASN A 1 217 ? 5.863 1.398 -20.475 1.00 96.81 217 ASN A O 1
ATOM 1648 N N . SER A 1 218 ? 3.961 1.240 -19.312 1.00 93.75 218 SER A N 1
ATOM 1649 C CA . SER A 1 218 ? 3.865 -0.222 -19.422 1.00 93.75 218 SER A CA 1
ATOM 1650 C C . SER A 1 218 ? 3.711 -0.741 -20.853 1.00 93.75 218 SER A C 1
ATOM 1652 O O . SER A 1 218 ? 4.092 -1.878 -21.122 1.00 93.75 218 SER A O 1
ATOM 1654 N N . ARG A 1 219 ? 3.186 0.077 -21.775 1.00 94.81 219 ARG A N 1
ATOM 1655 C CA . ARG A 1 219 ? 3.034 -0.287 -23.191 1.00 94.81 219 ARG A CA 1
ATOM 1656 C C . ARG A 1 219 ? 4.353 -0.173 -23.943 1.00 94.81 219 ARG A C 1
ATOM 1658 O O . ARG A 1 219 ? 4.638 -1.002 -24.799 1.00 94.81 219 ARG A O 1
ATOM 1665 N N . LEU A 1 220 ? 5.123 0.865 -23.636 1.00 95.75 220 LEU A N 1
ATOM 1666 C CA . LEU A 1 220 ? 6.399 1.146 -24.289 1.00 95.75 220 LEU A CA 1
ATOM 1667 C C . LEU A 1 220 ? 7.583 0.455 -23.592 1.00 95.75 220 LEU A C 1
ATOM 1669 O O . LEU A 1 220 ? 8.625 0.255 -24.204 1.00 95.75 220 LEU A O 1
ATOM 1673 N N . GLN A 1 221 ? 7.403 0.044 -22.335 1.00 95.62 221 GLN A N 1
ATOM 1674 C CA . GLN A 1 221 ? 8.395 -0.596 -21.467 1.00 95.62 221 GLN A CA 1
ATOM 1675 C C . GLN A 1 221 ? 9.618 0.278 -21.124 1.00 95.62 221 GLN A C 1
ATOM 1677 O O . GLN A 1 221 ? 10.694 -0.240 -20.802 1.00 95.62 221 GLN A O 1
ATOM 1682 N N . TYR A 1 222 ? 9.443 1.602 -21.139 1.00 94.44 222 TYR A N 1
ATOM 1683 C CA . TYR A 1 222 ? 10.423 2.594 -20.690 1.00 94.44 222 TYR A CA 1
ATOM 1684 C C . TYR A 1 222 ? 9.730 3.822 -20.076 1.00 94.44 222 TYR A C 1
ATOM 1686 O O . TYR A 1 222 ? 8.507 3.951 -20.140 1.00 94.44 222 TYR A O 1
ATOM 1694 N N . CYS A 1 223 ? 10.504 4.700 -19.438 1.00 95.44 223 CYS A N 1
ATOM 1695 C CA . CYS A 1 223 ? 9.983 5.895 -18.769 1.00 95.44 223 CYS A CA 1
ATOM 1696 C C . CYS A 1 223 ? 9.640 7.009 -19.770 1.00 95.44 223 CYS A C 1
ATOM 1698 O O . CYS A 1 223 ? 10.457 7.316 -20.638 1.00 95.44 223 CYS A O 1
ATOM 1700 N N . THR A 1 224 ? 8.464 7.620 -19.621 1.00 92.56 224 THR A N 1
ATOM 1701 C CA . THR A 1 224 ? 7.961 8.737 -20.440 1.00 92.56 224 THR A CA 1
ATOM 1702 C C . THR A 1 224 ? 7.341 9.832 -19.597 1.00 92.56 224 THR A C 1
ATOM 1704 O O . THR A 1 224 ? 6.913 9.523 -18.459 1.00 92.56 224 THR A O 1
#

Organism: Anopheles gambiae (NCBI:txid7165)

InterPro domains:
  IPR002557 Chitin binding domain [PF01607] (68-115)
  IPR002557 Chitin binding domain [PS50940] (65-122)
  IPR002557 Chitin binding domain [PS50940] (175-224)
  IPR002557 Chitin binding domain [SM00494] (66-122)
  IPR036508 Chitin binding domain superfamily [SSF57625] (61-126)
  IPR036508 Chitin binding domain superfamily [SSF57625] (176-223)

Radius of gyration: 19.87 Å; chains: 1; bounding box: 46×49×50 Å